Protein AF-A0A1G3H5X9-F1 (afdb_monomer)

Structure (mmCIF, N/CA/C/O backbone):
data_AF-A0A1G3H5X9-F1
#
_entry.id   AF-A0A1G3H5X9-F1
#
loop_
_atom_site.group_PDB
_atom_site.id
_atom_site.type_symbol
_atom_site.label_atom_id
_atom_site.label_alt_id
_atom_site.label_comp_id
_atom_site.label_asym_id
_atom_site.label_entity_id
_atom_site.label_seq_id
_atom_site.pdbx_PDB_ins_code
_atom_site.Cartn_x
_atom_site.Cartn_y
_atom_site.Cartn_z
_atom_site.occupancy
_atom_site.B_iso_or_equiv
_atom_site.auth_seq_id
_atom_site.auth_comp_id
_atom_site.auth_asym_id
_atom_site.auth_atom_id
_atom_site.pdbx_PDB_model_num
ATOM 1 N N . MET A 1 1 ? 19.083 18.624 -25.262 1.00 60.09 1 MET A N 1
ATOM 2 C CA . MET A 1 1 ? 18.874 18.249 -23.852 1.00 60.09 1 MET A CA 1
ATOM 3 C C . MET A 1 1 ? 18.577 16.772 -23.615 1.00 60.09 1 MET A C 1
ATOM 5 O O . MET A 1 1 ? 19.456 16.149 -23.055 1.00 60.09 1 MET A O 1
ATOM 9 N N . ILE A 1 2 ? 17.453 16.158 -24.045 1.00 66.44 2 ILE A N 1
ATOM 10 C CA . ILE A 1 2 ? 17.240 14.704 -23.786 1.00 66.44 2 ILE A CA 1
ATOM 11 C C . ILE A 1 2 ? 18.404 13.875 -24.338 1.00 66.44 2 ILE A C 1
ATOM 13 O O . ILE A 1 2 ? 18.949 13.068 -23.609 1.00 66.44 2 ILE A O 1
ATOM 17 N N . GLN A 1 3 ? 18.848 14.132 -25.572 1.00 70.19 3 GLN A N 1
ATOM 18 C CA . GLN A 1 3 ? 20.017 13.457 -26.152 1.00 70.19 3 GLN A CA 1
ATOM 19 C C . GLN A 1 3 ? 21.310 13.716 -25.365 1.00 70.19 3 GLN A C 1
ATOM 21 O O . GLN A 1 3 ? 22.064 12.787 -25.149 1.00 70.19 3 GLN A O 1
ATOM 26 N N . G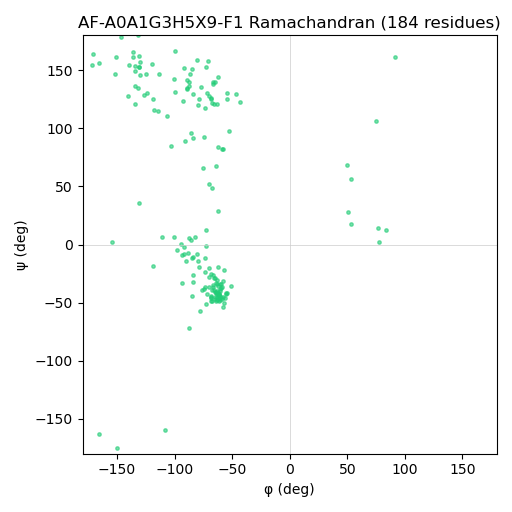LU A 1 4 ? 21.562 14.951 -24.928 1.00 72.56 4 GLU A N 1
ATOM 27 C CA . GLU A 1 4 ? 22.790 15.322 -24.203 1.00 72.56 4 GLU A CA 1
ATOM 28 C C . GLU A 1 4 ? 22.837 14.662 -22.824 1.00 72.56 4 GLU A C 1
ATOM 30 O O . GLU A 1 4 ? 23.794 13.967 -22.529 1.00 72.56 4 GLU A O 1
ATOM 35 N N . ILE A 1 5 ? 21.750 14.756 -22.052 1.00 73.19 5 ILE A N 1
ATOM 36 C CA . ILE A 1 5 ? 21.613 14.062 -20.767 1.00 73.19 5 ILE A CA 1
ATOM 37 C C . ILE A 1 5 ? 21.687 12.550 -20.983 1.00 73.19 5 ILE A C 1
ATOM 39 O O . ILE A 1 5 ? 22.376 11.853 -20.255 1.00 73.19 5 ILE A O 1
ATOM 43 N N . THR A 1 6 ? 21.014 12.019 -22.006 1.00 74.69 6 THR A N 1
ATOM 44 C CA . THR A 1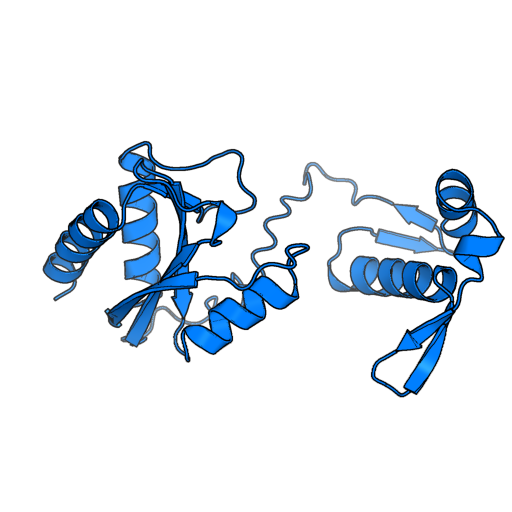 6 ? 21.088 10.579 -22.288 1.00 74.69 6 THR A CA 1
ATOM 45 C C . THR A 1 6 ? 22.516 10.155 -22.633 1.00 74.69 6 THR A C 1
ATOM 47 O O . THR A 1 6 ? 22.934 9.089 -22.209 1.00 74.69 6 THR A O 1
ATOM 50 N N . ASN A 1 7 ? 23.290 10.992 -23.328 1.00 80.75 7 ASN A N 1
ATOM 51 C CA . ASN A 1 7 ? 24.696 10.725 -23.638 1.00 80.75 7 ASN A CA 1
ATOM 52 C C . ASN A 1 7 ? 25.605 10.756 -22.398 1.00 80.75 7 ASN A C 1
ATOM 54 O O . ASN A 1 7 ? 26.647 10.107 -22.418 1.00 80.75 7 ASN A O 1
ATOM 58 N N . ASP A 1 8 ? 25.222 11.474 -21.340 1.00 81.81 8 ASP A N 1
ATOM 59 C CA . ASP A 1 8 ? 25.972 11.503 -20.078 1.00 81.81 8 ASP A CA 1
ATOM 60 C C . ASP A 1 8 ? 25.814 10.196 -19.278 1.00 81.81 8 ASP A C 1
ATOM 62 O O . ASP A 1 8 ? 26.683 9.857 -18.473 1.00 81.81 8 ASP A O 1
ATOM 66 N N . TYR A 1 9 ? 24.724 9.450 -19.506 1.00 77.75 9 TYR A N 1
ATOM 67 C CA . TYR A 1 9 ? 24.370 8.252 -18.729 1.00 77.75 9 TYR A CA 1
ATOM 68 C C . TYR A 1 9 ? 24.300 6.949 -19.536 1.00 77.75 9 TYR A C 1
ATOM 70 O O . TYR A 1 9 ? 24.332 5.876 -18.939 1.00 77.75 9 TYR A O 1
ATOM 78 N N . LEU A 1 10 ? 24.190 7.015 -20.863 1.00 81.69 10 LEU A N 1
ATOM 79 C CA . LEU A 1 10 ? 24.064 5.856 -21.745 1.00 81.69 10 LEU A CA 1
ATOM 80 C C . LEU A 1 10 ? 24.987 5.992 -22.951 1.00 81.69 10 LEU A C 1
ATOM 82 O O . LEU A 1 10 ? 25.046 7.036 -23.609 1.00 81.69 10 LEU A O 1
ATOM 86 N N . THR A 1 11 ? 25.656 4.895 -23.293 1.00 85.94 11 THR A N 1
ATOM 87 C CA . THR A 1 11 ? 26.496 4.816 -24.489 1.00 85.94 11 THR A CA 1
ATOM 88 C C . THR A 1 11 ? 25.652 4.804 -25.772 1.00 85.94 11 THR A C 1
ATOM 90 O O . THR A 1 11 ? 24.480 4.417 -25.750 1.00 85.94 11 THR A O 1
ATOM 93 N N . PRO A 1 12 ? 26.218 5.185 -26.933 1.00 79.88 12 PRO A N 1
ATOM 94 C CA . PRO A 1 12 ? 25.490 5.164 -28.205 1.00 79.88 12 PRO A CA 1
ATOM 95 C C . PRO A 1 12 ? 24.929 3.784 -28.583 1.00 79.88 12 PRO A C 1
ATOM 97 O O . PRO A 1 12 ? 23.874 3.704 -29.207 1.00 79.88 12 PRO A O 1
ATOM 100 N N . GLU A 1 13 ? 25.610 2.704 -28.192 1.00 80.56 13 GLU A N 1
ATOM 101 C CA . GLU A 1 13 ? 25.163 1.326 -28.429 1.00 80.56 13 GLU A CA 1
ATOM 102 C C . GLU A 1 13 ? 23.961 0.966 -27.547 1.00 80.56 13 GLU A C 1
ATOM 104 O O . GLU A 1 13 ? 22.981 0.411 -28.040 1.00 80.56 13 GLU A O 1
ATOM 109 N N . GLU A 1 14 ? 23.977 1.357 -26.271 1.00 77.25 14 GLU A N 1
ATOM 110 C CA . GLU A 1 14 ? 22.848 1.160 -25.352 1.00 77.25 14 GLU A CA 1
ATOM 111 C C . GLU A 1 14 ? 21.630 1.994 -25.751 1.00 77.25 14 GLU A C 1
ATOM 113 O O . GLU A 1 14 ? 20.495 1.542 -25.626 1.00 77.25 14 GLU A O 1
ATOM 118 N N . GLN A 1 15 ? 21.847 3.195 -26.286 1.00 80.56 15 GLN A N 1
ATOM 119 C CA . GLN A 1 15 ? 20.768 4.043 -26.791 1.00 80.56 15 GLN A CA 1
ATOM 120 C C . GLN A 1 15 ? 20.082 3.451 -28.027 1.00 80.56 15 GLN A C 1
ATOM 122 O O . GLN A 1 15 ? 18.864 3.583 -28.176 1.00 80.56 15 GLN A O 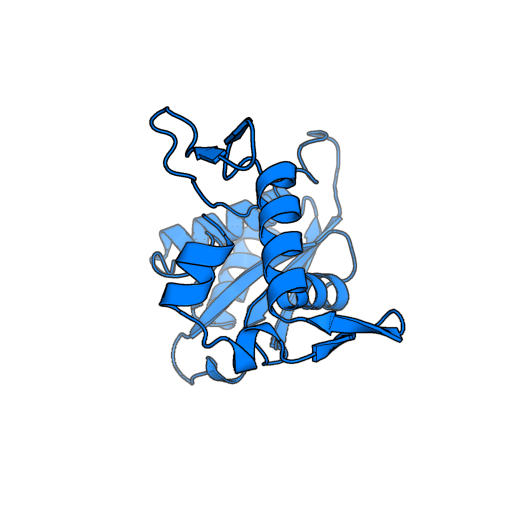1
ATOM 127 N N . GLN A 1 16 ? 20.855 2.805 -28.905 1.00 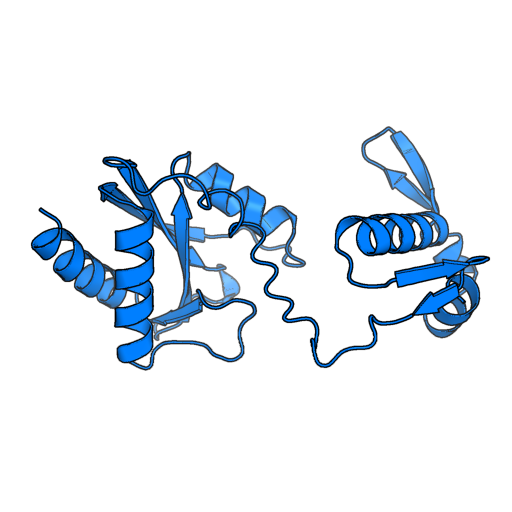83.56 16 GLN A N 1
ATOM 128 C CA . GLN A 1 16 ? 20.360 2.147 -30.118 1.00 83.56 16 GLN A CA 1
ATOM 129 C C . GLN A 1 16 ? 19.862 0.721 -29.870 1.00 83.56 16 GLN A C 1
ATOM 131 O O . GLN A 1 16 ? 19.212 0.148 -30.750 1.00 83.56 16 GLN A O 1
ATOM 136 N N . ALA A 1 17 ? 20.128 0.153 -28.690 1.00 84.81 17 ALA A N 1
ATOM 137 C CA . ALA A 1 17 ? 19.583 -1.134 -28.298 1.00 84.81 17 ALA A CA 1
ATOM 138 C C . ALA A 1 17 ? 18.058 -1.095 -28.438 1.00 84.81 17 ALA A C 1
ATOM 140 O O . ALA A 1 17 ? 17.394 -0.156 -27.992 1.00 84.81 17 ALA A O 1
ATOM 141 N N . SER A 1 18 ? 17.512 -2.104 -29.111 1.00 84.19 18 SER A N 1
ATOM 142 C CA . SER A 1 18 ? 16.082 -2.195 -29.376 1.00 84.19 18 SER A CA 1
ATOM 143 C C . SER A 1 18 ? 15.479 -3.376 -28.642 1.00 84.19 18 SER A C 1
ATOM 145 O O . SER A 1 18 ? 16.122 -4.410 -28.457 1.00 84.19 18 SER A O 1
ATOM 147 N N . TYR A 1 19 ? 14.234 -3.213 -28.214 1.00 79.00 19 TYR A N 1
ATOM 148 C CA . TYR A 1 19 ? 13.475 -4.260 -27.548 1.00 79.00 19 TYR A CA 1
ATOM 149 C C . TYR A 1 19 ? 12.065 -4.343 -28.130 1.00 79.00 19 TYR A C 1
ATOM 151 O O . TYR A 1 19 ? 11.534 -3.376 -28.688 1.00 79.00 19 TYR A O 1
ATOM 159 N N . LEU A 1 20 ? 11.467 -5.530 -28.032 1.00 78.56 20 LEU A N 1
ATOM 160 C CA . LEU A 1 20 ? 10.114 -5.775 -28.510 1.00 78.56 20 LEU A CA 1
ATOM 161 C C . LEU A 1 20 ? 9.112 -5.256 -27.476 1.00 78.56 20 LEU A C 1
ATOM 163 O O . LEU A 1 20 ? 9.085 -5.720 -26.336 1.00 78.56 20 LEU A O 1
ATOM 167 N N . ARG A 1 21 ? 8.267 -4.307 -27.874 1.00 70.31 21 ARG A N 1
ATOM 168 C CA . ARG A 1 21 ? 7.173 -3.816 -27.032 1.00 70.31 21 ARG A CA 1
ATOM 169 C C . ARG A 1 21 ? 5.978 -4.782 -27.090 1.00 70.31 21 ARG A C 1
ATOM 171 O O . ARG A 1 21 ? 5.828 -5.504 -28.078 1.00 70.31 21 ARG A O 1
ATOM 178 N N . PRO A 1 22 ? 5.064 -4.763 -26.100 1.00 66.62 22 PRO A N 1
ATOM 179 C CA . PRO A 1 22 ? 3.869 -5.620 -26.093 1.00 66.62 22 PRO A CA 1
ATOM 180 C C . PRO A 1 22 ? 2.960 -5.463 -27.325 1.00 66.62 22 PRO A C 1
ATOM 182 O O . PRO A 1 22 ? 2.212 -6.370 -27.669 1.00 66.62 22 PRO A O 1
ATOM 185 N N . ASN A 1 23 ? 3.046 -4.324 -28.020 1.00 73.88 23 ASN A N 1
ATOM 186 C CA . ASN A 1 23 ? 2.330 -4.055 -29.270 1.00 73.88 23 ASN A CA 1
ATOM 187 C C . ASN A 1 23 ? 3.020 -4.639 -30.527 1.00 73.88 23 ASN A C 1
ATOM 189 O O . ASN A 1 23 ? 2.610 -4.335 -31.646 1.00 73.88 23 ASN A O 1
ATOM 193 N N . GLY A 1 24 ? 4.086 -5.429 -30.356 1.00 74.75 24 GLY A N 1
ATOM 194 C CA . GLY A 1 24 ? 4.841 -6.081 -31.429 1.00 74.75 24 GLY A CA 1
ATOM 195 C C . GLY A 1 24 ? 5.805 -5.170 -32.194 1.00 74.75 24 GLY A C 1
ATOM 196 O O . GLY A 1 24 ? 6.443 -5.624 -33.144 1.00 74.75 24 GLY A O 1
ATOM 197 N N . ARG A 1 25 ? 5.934 -3.890 -31.816 1.00 78.12 25 ARG A N 1
ATOM 198 C CA . ARG A 1 25 ? 6.887 -2.961 -32.440 1.00 78.12 25 ARG A CA 1
ATOM 199 C C . ARG A 1 25 ? 8.233 -3.016 -31.729 1.00 78.12 25 ARG A C 1
ATOM 201 O O . ARG A 1 25 ? 8.291 -3.110 -30.505 1.00 78.12 25 ARG A O 1
ATOM 208 N N . HIS A 1 26 ? 9.304 -2.931 -32.509 1.00 75.62 26 HIS A N 1
ATOM 209 C CA . HIS A 1 26 ? 10.645 -2.732 -31.972 1.00 75.62 26 HIS A CA 1
ATOM 210 C C . HIS A 1 26 ? 10.857 -1.245 -31.736 1.00 75.62 26 HIS A C 1
ATOM 212 O O . HIS A 1 26 ? 10.620 -0.443 -32.640 1.00 75.62 26 HIS A O 1
ATOM 218 N N . GLU A 1 27 ? 11.307 -0.891 -30.540 1.00 79.62 27 GLU A N 1
ATOM 219 C CA . GLU A 1 27 ? 11.694 0.478 -30.228 1.00 79.62 27 GLU A CA 1
ATOM 220 C C . GLU A 1 27 ? 13.058 0.531 -29.577 1.00 79.62 27 GLU A C 1
ATOM 222 O O . GLU A 1 27 ? 13.445 -0.377 -28.839 1.00 79.62 27 GLU A O 1
ATOM 227 N N . SER A 1 28 ? 13.784 1.605 -29.883 1.00 85.69 28 SER A N 1
ATOM 228 C CA . SER A 1 28 ? 15.060 1.875 -29.247 1.00 85.69 28 SER A CA 1
ATOM 229 C C . SER A 1 28 ? 14.848 2.334 -27.803 1.00 85.69 28 SER A C 1
ATOM 231 O O . SER A 1 28 ? 13.819 2.930 -27.445 1.00 85.69 28 SER A O 1
ATOM 233 N N . VAL A 1 29 ? 15.844 2.073 -26.960 1.00 80.12 29 VAL A N 1
ATOM 234 C CA . VAL A 1 29 ? 15.901 2.602 -25.592 1.00 80.12 29 VAL A CA 1
ATOM 235 C C . VAL A 1 29 ? 15.782 4.127 -25.619 1.00 80.12 29 VAL A C 1
ATOM 237 O O . VAL A 1 29 ? 15.010 4.699 -24.848 1.00 80.12 29 VAL A O 1
ATOM 240 N N . PHE A 1 30 ? 16.449 4.791 -26.566 1.00 80.88 30 PHE A N 1
ATOM 241 C CA . PHE A 1 30 ? 16.368 6.242 -26.705 1.00 80.88 30 PHE A CA 1
ATOM 242 C C . PHE A 1 30 ? 14.958 6.748 -27.048 1.00 80.88 30 PHE A C 1
ATOM 244 O O . PHE A 1 30 ? 14.476 7.700 -26.429 1.00 80.88 30 PHE A O 1
ATOM 251 N N . ASP A 1 31 ? 14.263 6.106 -27.991 1.00 78.81 31 ASP A N 1
ATOM 252 C CA . ASP A 1 31 ? 12.890 6.481 -28.356 1.00 78.81 31 ASP A CA 1
ATOM 253 C C . ASP A 1 31 ? 11.925 6.300 -27.183 1.00 78.81 31 ASP A C 1
ATOM 255 O O . ASP A 1 31 ? 11.024 7.118 -26.979 1.00 78.81 31 ASP A O 1
ATOM 259 N N . SER A 1 32 ? 12.172 5.284 -26.359 1.00 78.25 32 SER A N 1
ATOM 260 C CA . SER A 1 32 ? 11.392 5.003 -25.155 1.00 78.25 32 SER A CA 1
ATOM 261 C C . SER A 1 32 ? 11.593 6.071 -24.084 1.00 78.25 32 SER A C 1
ATOM 263 O O . SER A 1 32 ? 10.613 6.587 -23.549 1.00 78.25 32 SER A O 1
ATOM 265 N N . ILE A 1 33 ? 12.844 6.468 -23.824 1.00 79.62 33 ILE A N 1
ATOM 266 C CA . ILE A 1 33 ? 13.182 7.564 -22.901 1.00 79.62 33 ILE A CA 1
ATOM 267 C C . ILE A 1 33 ? 12.566 8.874 -23.397 1.00 79.62 33 ILE A C 1
ATOM 269 O O . ILE A 1 33 ? 11.929 9.609 -22.642 1.00 79.62 33 ILE A O 1
ATOM 273 N N . ARG A 1 34 ? 12.701 9.162 -24.693 1.00 77.00 34 ARG A N 1
ATOM 274 C CA . ARG A 1 34 ? 12.137 10.362 -25.314 1.00 77.00 34 ARG A CA 1
ATOM 275 C C . ARG A 1 34 ? 10.614 10.392 -25.215 1.00 77.00 34 ARG A C 1
ATOM 277 O O . ARG A 1 34 ? 10.051 11.460 -24.971 1.00 77.00 34 ARG A O 1
ATOM 284 N N . TRP A 1 35 ? 9.953 9.257 -25.438 1.00 75.31 35 TRP A N 1
ATOM 285 C CA . TRP A 1 35 ? 8.508 9.127 -25.282 1.00 75.31 35 TRP A CA 1
ATOM 286 C C . TRP A 1 35 ? 8.097 9.332 -23.824 1.00 75.31 35 TRP A C 1
ATOM 288 O O . TRP A 1 35 ? 7.240 10.170 -23.568 1.00 75.31 35 TRP A O 1
ATOM 298 N N . TYR A 1 36 ? 8.770 8.667 -22.882 1.00 72.94 36 TYR A N 1
ATOM 299 C CA . TYR A 1 36 ? 8.498 8.772 -21.449 1.00 72.94 36 TYR A CA 1
ATOM 300 C C . TYR A 1 36 ? 8.606 10.216 -20.952 1.00 72.94 36 TYR A C 1
ATOM 302 O O . TYR A 1 36 ? 7.657 10.735 -20.379 1.00 72.94 36 TYR A O 1
ATOM 310 N N . VAL A 1 37 ? 9.704 10.918 -21.256 1.00 70.81 37 VAL A N 1
ATOM 311 C CA . VAL A 1 37 ? 9.894 12.322 -20.844 1.00 70.81 37 VAL A CA 1
ATOM 312 C C . VAL A 1 37 ? 8.801 13.233 -21.413 1.00 70.81 37 VAL A C 1
ATOM 314 O O . VAL A 1 37 ? 8.335 14.144 -20.735 1.00 70.81 37 VAL A O 1
ATOM 317 N N . ARG A 1 38 ? 8.360 12.989 -22.653 1.00 66.94 38 ARG A N 1
ATOM 318 C CA . ARG A 1 38 ? 7.286 13.772 -23.285 1.00 66.94 38 ARG A CA 1
ATOM 319 C C . ARG A 1 38 ? 5.905 13.456 -22.726 1.00 66.94 38 ARG A C 1
ATOM 321 O O . ARG A 1 38 ? 5.075 14.355 -22.670 1.00 66.94 38 ARG A O 1
ATOM 328 N N . PHE A 1 39 ? 5.654 12.196 -22.399 1.00 65.25 39 PHE A N 1
ATOM 329 C CA . PHE A 1 39 ? 4.371 11.714 -21.912 1.00 65.25 39 PHE A CA 1
ATOM 330 C C . PHE A 1 39 ? 4.196 12.090 -20.439 1.00 65.25 39 PHE A C 1
ATOM 332 O O . PHE A 1 39 ? 3.321 12.879 -20.101 1.00 65.25 39 PHE A O 1
ATOM 339 N N . VAL A 1 40 ? 5.131 11.661 -19.591 1.00 60.62 40 VAL A N 1
ATOM 340 C CA . VAL A 1 40 ? 5.116 11.921 -18.148 1.00 60.62 40 VAL A CA 1
ATOM 341 C C . VAL A 1 40 ? 5.255 13.405 -17.844 1.00 60.62 40 VAL A C 1
ATOM 343 O O . VAL A 1 40 ? 4.530 13.921 -16.999 1.00 60.62 40 VAL A O 1
ATOM 346 N N . GLY A 1 41 ? 6.122 14.116 -18.570 1.00 57.03 41 GLY A N 1
ATOM 347 C CA . GLY A 1 41 ? 6.299 15.551 -18.376 1.00 57.03 41 GLY A CA 1
ATOM 348 C C . GLY A 1 41 ? 5.072 16.387 -18.735 1.00 57.03 41 GLY A C 1
ATOM 349 O O . GLY A 1 41 ? 4.877 17.446 -18.151 1.00 57.03 41 GLY A O 1
ATOM 350 N N . ARG A 1 42 ? 4.239 15.917 -19.672 1.00 54.03 42 ARG A N 1
ATOM 351 C CA . ARG A 1 42 ? 3.050 16.645 -20.131 1.00 54.03 42 ARG A CA 1
ATOM 352 C C . ARG A 1 42 ? 1.782 16.256 -19.375 1.00 54.03 42 ARG A C 1
ATOM 354 O O . ARG A 1 42 ? 0.932 17.118 -19.200 1.00 54.03 42 ARG A O 1
ATOM 361 N N . GLU A 1 43 ? 1.651 15.000 -18.952 1.00 54.19 43 GLU A N 1
ATOM 362 C CA . GLU A 1 43 ? 0.466 14.529 -18.222 1.00 54.19 43 GLU A CA 1
ATOM 363 C C . GLU A 1 43 ? 0.530 14.812 -16.717 1.00 54.19 43 GLU A C 1
ATOM 365 O O . GLU A 1 43 ? -0.498 15.120 -16.131 1.00 54.19 43 GLU A O 1
ATOM 370 N N . ASN A 1 44 ? 1.716 14.801 -16.098 1.00 52.41 44 ASN A N 1
ATOM 371 C CA . ASN A 1 44 ? 1.838 14.944 -14.638 1.00 52.41 44 ASN A CA 1
ATOM 372 C C . ASN A 1 44 ? 2.241 16.354 -14.174 1.00 52.41 44 ASN A C 1
ATOM 374 O O . ASN A 1 44 ? 2.542 16.553 -13.004 1.00 52.41 44 ASN A O 1
ATOM 378 N N . ASN A 1 45 ? 2.312 17.338 -15.079 1.00 53.56 45 ASN A N 1
ATOM 379 C CA . ASN A 1 45 ? 2.694 18.726 -14.768 1.00 53.56 45 ASN A CA 1
ATOM 380 C C . ASN A 1 45 ? 4.043 18.897 -14.018 1.00 53.56 45 ASN A C 1
ATOM 382 O O . ASN A 1 45 ? 4.324 19.955 -13.461 1.00 53.56 45 ASN A O 1
ATOM 386 N N . ILE A 1 46 ? 4.908 17.873 -14.038 1.00 56.88 46 ILE A N 1
ATOM 387 C CA . ILE A 1 46 ? 6.205 17.843 -13.334 1.00 56.88 46 ILE A CA 1
ATOM 388 C C . ILE A 1 46 ? 7.207 18.815 -13.982 1.00 56.88 46 ILE A C 1
ATOM 390 O O . ILE A 1 46 ? 8.108 19.333 -13.323 1.00 56.88 46 ILE A O 1
ATOM 394 N N . ILE A 1 47 ? 7.056 19.071 -15.285 1.00 57.16 47 ILE A N 1
ATOM 395 C CA . ILE A 1 47 ? 7.916 19.962 -16.066 1.00 57.16 47 ILE A CA 1
ATOM 396 C C . ILE A 1 47 ? 7.081 20.784 -17.052 1.00 57.16 47 ILE A C 1
ATOM 398 O O . ILE A 1 47 ? 6.334 20.246 -17.864 1.00 57.16 47 ILE A O 1
ATOM 402 N N . GLU A 1 48 ? 7.242 22.105 -17.035 1.00 58.50 48 GLU A N 1
ATOM 403 C CA . GLU A 1 48 ? 6.584 22.983 -18.000 1.00 58.50 48 GLU A CA 1
ATOM 404 C C . GLU A 1 48 ? 7.338 22.959 -19.330 1.00 58.50 48 GLU A C 1
ATOM 406 O O . GLU A 1 48 ? 8.537 23.256 -19.400 1.00 58.50 48 GLU A O 1
ATOM 411 N N . PHE A 1 49 ? 6.625 22.645 -20.411 1.00 53.25 49 PHE A N 1
ATOM 412 C CA . PHE A 1 49 ? 7.141 22.822 -21.762 1.00 53.25 49 PHE A CA 1
ATOM 413 C C . PHE A 1 49 ? 7.155 24.312 -22.112 1.00 53.25 49 PHE A C 1
ATOM 415 O O . PHE A 1 49 ? 6.103 24.944 -22.173 1.00 53.25 49 PHE A O 1
ATOM 422 N N . VAL A 1 50 ? 8.344 24.862 -22.362 1.00 66.44 50 VAL A N 1
ATOM 423 C CA . VAL A 1 50 ? 8.501 26.275 -22.726 1.00 66.44 50 VAL A CA 1
ATOM 424 C C . VAL A 1 50 ? 8.362 26.424 -24.242 1.00 66.44 50 VAL A C 1
ATOM 426 O O . VAL A 1 50 ? 7.343 26.904 -24.724 1.00 66.44 50 VAL A O 1
ATOM 429 N N . GLU A 1 51 ? 9.361 25.970 -25.012 1.00 39.97 51 GLU A N 1
ATOM 430 C CA . GLU A 1 51 ? 9.313 25.894 -26.481 1.00 39.97 51 GLU A CA 1
ATOM 431 C C . GLU A 1 51 ? 10.526 25.122 -27.045 1.00 39.97 51 GLU A C 1
ATOM 433 O O . GLU A 1 51 ? 11.516 24.931 -26.348 1.00 39.97 51 GLU A O 1
ATOM 438 N N . ARG A 1 52 ? 10.494 24.674 -28.314 1.00 46.84 52 ARG A N 1
ATOM 439 C CA . ARG A 1 52 ? 11.628 24.022 -29.033 1.00 46.84 52 ARG A CA 1
ATOM 440 C C . ARG A 1 52 ? 12.324 22.855 -28.299 1.00 46.84 52 ARG A C 1
ATOM 442 O O . ARG A 1 52 ? 13.492 22.571 -28.553 1.00 46.84 52 ARG A O 1
ATOM 449 N N . GLY A 1 53 ? 11.612 22.143 -27.424 1.00 49.91 53 GLY A N 1
ATOM 450 C CA . GLY A 1 53 ? 12.179 21.034 -26.642 1.00 49.91 53 GLY A CA 1
ATOM 451 C C . GLY A 1 53 ? 12.904 21.463 -25.364 1.00 49.91 53 GLY A C 1
ATOM 452 O O . GLY A 1 53 ? 13.604 20.640 -24.775 1.00 49.91 53 GLY A O 1
ATOM 453 N N . TRP A 1 54 ? 12.732 22.719 -24.950 1.00 41.28 54 TRP A N 1
ATOM 454 C CA . TRP A 1 54 ? 13.153 23.235 -23.654 1.00 41.28 54 TRP A CA 1
ATOM 455 C C . TRP A 1 54 ? 12.042 23.043 -22.625 1.00 41.28 54 TRP A C 1
ATOM 457 O O . TRP A 1 54 ? 10.878 23.358 -22.883 1.00 41.28 54 TRP A O 1
ATOM 467 N N . TYR A 1 55 ? 12.432 22.538 -21.460 1.00 59.69 55 TYR A N 1
ATOM 468 C CA . TYR A 1 55 ? 11.554 22.296 -20.323 1.00 59.69 55 TYR A CA 1
ATOM 469 C C . TYR A 1 55 ? 12.117 23.031 -19.112 1.00 59.69 55 TYR A C 1
ATOM 471 O O . TYR A 1 55 ? 13.338 23.154 -18.982 1.00 59.69 55 TYR A O 1
ATOM 479 N N . ARG A 1 56 ? 11.242 23.514 -18.232 1.00 58.59 56 ARG A N 1
ATOM 480 C CA . ARG A 1 56 ? 11.633 24.132 -16.961 1.00 58.59 56 ARG A CA 1
ATOM 481 C C . ARG A 1 56 ? 10.828 23.542 -15.810 1.00 58.59 56 ARG A C 1
ATOM 483 O O . ARG A 1 56 ? 9.695 23.113 -16.007 1.00 58.59 56 ARG A O 1
ATOM 490 N N . MET A 1 57 ? 11.409 23.558 -14.615 1.00 49.12 57 MET A N 1
ATOM 491 C CA . MET A 1 57 ? 10.648 23.297 -13.394 1.00 49.12 57 MET A CA 1
ATOM 492 C C . MET A 1 57 ? 9.648 24.447 -13.183 1.00 49.12 57 MET A C 1
ATOM 494 O O . MET A 1 57 ? 10.027 25.601 -13.432 1.00 49.12 57 MET A O 1
ATOM 498 N N . PRO A 1 58 ? 8.404 24.175 -12.754 1.00 57.56 58 PRO A N 1
ATOM 499 C CA . PRO A 1 58 ? 7.442 25.224 -12.429 1.00 57.56 58 PRO A CA 1
ATOM 500 C C . PRO A 1 58 ? 8.050 26.193 -11.405 1.00 57.56 58 PRO A C 1
ATOM 502 O O . PRO A 1 58 ? 8.560 25.781 -10.364 1.00 57.56 58 PRO A O 1
ATOM 505 N N . SER A 1 59 ? 8.071 27.491 -11.711 1.00 50.94 59 SER A N 1
ATOM 506 C CA . SER A 1 59 ? 8.654 28.500 -10.824 1.00 50.94 59 SER A CA 1
ATOM 507 C C . SER A 1 59 ? 7.632 28.932 -9.772 1.00 50.94 59 SER A C 1
ATOM 509 O O . SER A 1 59 ? 6.860 29.864 -9.990 1.00 50.94 59 SER A O 1
ATOM 511 N N . GLY A 1 60 ? 7.649 28.248 -8.636 1.00 47.06 60 GLY A N 1
ATOM 512 C CA . GLY A 1 60 ? 6.940 28.567 -7.400 1.00 47.06 60 GLY A CA 1
ATOM 513 C C . GLY A 1 60 ? 7.430 27.612 -6.314 1.00 47.06 60 GLY A C 1
ATOM 514 O O . GLY A 1 60 ? 7.910 26.532 -6.642 1.00 47.06 60 GLY A O 1
ATOM 515 N N . GLU A 1 61 ? 7.352 27.983 -5.036 1.00 42.00 61 GLU A N 1
ATOM 516 C CA . GLU A 1 61 ? 7.658 27.106 -3.886 1.00 42.00 61 GLU A CA 1
ATOM 517 C C . GLU A 1 61 ? 6.631 25.966 -3.733 1.00 42.00 61 GLU A C 1
ATOM 519 O O . GLU A 1 61 ? 6.101 25.699 -2.662 1.00 42.00 61 GLU A O 1
ATOM 524 N N . GLN A 1 62 ? 6.333 25.277 -4.822 1.00 41.94 62 GLN A N 1
ATOM 525 C CA . GLN A 1 62 ? 5.854 23.917 -4.796 1.00 41.94 62 GLN A CA 1
ATOM 526 C C . GLN A 1 62 ? 7.071 23.102 -5.199 1.00 41.94 62 GLN A C 1
ATOM 528 O O . GLN A 1 62 ? 7.285 22.779 -6.366 1.00 41.94 62 GLN A O 1
ATOM 533 N N . ALA A 1 63 ? 7.912 22.787 -4.204 1.00 34.28 63 ALA A N 1
ATOM 534 C CA . ALA A 1 63 ? 8.575 21.495 -4.251 1.00 34.28 63 ALA A CA 1
ATOM 535 C C . ALA A 1 63 ? 7.481 20.521 -4.676 1.00 34.28 63 ALA A C 1
ATOM 537 O O . ALA A 1 63 ? 6.414 20.545 -4.063 1.00 34.28 63 ALA A O 1
ATOM 538 N N . ALA A 1 64 ? 7.697 19.808 -5.782 1.00 39.25 64 ALA A N 1
ATOM 539 C CA . ALA A 1 64 ? 6.811 18.742 -6.185 1.00 39.25 64 ALA A CA 1
ATOM 540 C C . ALA A 1 64 ? 6.696 17.831 -4.967 1.00 39.25 64 ALA A C 1
ATOM 542 O O . ALA A 1 64 ? 7.598 17.042 -4.670 1.00 39.25 64 ALA A O 1
ATOM 543 N N . ASP A 1 65 ? 5.621 18.038 -4.216 1.00 37.66 65 ASP A N 1
ATOM 544 C CA . ASP A 1 65 ? 5.045 17.064 -3.338 1.00 37.66 65 ASP A CA 1
ATOM 545 C C . ASP A 1 65 ? 4.640 15.985 -4.325 1.00 37.66 65 ASP A C 1
ATOM 547 O O . ASP A 1 65 ? 3.538 15.969 -4.859 1.00 37.66 65 ASP A O 1
ATOM 551 N N . ASN A 1 66 ? 5.605 15.132 -4.672 1.00 37.50 66 ASN A N 1
ATOM 552 C CA . ASN A 1 66 ? 5.350 13.862 -5.315 1.00 37.50 66 ASN A CA 1
ATOM 553 C C . ASN A 1 66 ? 4.696 12.961 -4.252 1.00 37.50 66 ASN A C 1
ATOM 555 O O . ASN A 1 66 ? 5.144 11.844 -4.006 1.00 37.50 66 ASN A O 1
ATOM 559 N N . ASN A 1 67 ? 3.635 13.459 -3.617 1.00 35.09 67 ASN A N 1
ATOM 560 C CA . ASN A 1 67 ? 2.429 12.695 -3.443 1.00 35.09 67 ASN A CA 1
ATOM 561 C C . ASN A 1 67 ? 1.976 12.351 -4.861 1.00 35.09 67 ASN A C 1
ATOM 563 O O . ASN A 1 67 ? 1.121 13.001 -5.456 1.00 35.09 67 ASN A O 1
ATOM 567 N N . ASP A 1 68 ? 2.577 11.303 -5.420 1.00 35.81 68 ASP A N 1
ATOM 568 C CA . ASP A 1 68 ? 1.840 10.415 -6.303 1.00 35.81 68 ASP A CA 1
ATOM 569 C C . ASP A 1 68 ? 0.751 9.747 -5.448 1.00 35.81 68 ASP A C 1
ATOM 571 O O . ASP A 1 68 ? 0.780 8.556 -5.144 1.00 35.81 68 ASP A O 1
ATOM 575 N N . ASP A 1 69 ? -0.200 10.571 -5.007 1.00 37.00 69 ASP A N 1
ATOM 576 C CA . ASP A 1 69 ? -1.542 10.173 -4.656 1.00 37.00 69 ASP A CA 1
ATOM 577 C C . ASP A 1 69 ? -2.258 9.937 -5.987 1.00 37.00 69 ASP A C 1
ATOM 579 O O . ASP A 1 69 ? -3.229 10.614 -6.328 1.00 37.00 69 ASP A O 1
ATOM 583 N N . GLY A 1 70 ? -1.829 8.916 -6.738 1.00 34.94 70 GLY A N 1
ATOM 584 C CA . GLY A 1 70 ? -2.596 8.324 -7.838 1.00 34.94 70 GLY A CA 1
ATOM 585 C C . GLY A 1 70 ? -3.928 7.702 -7.374 1.00 34.94 70 GLY A C 1
ATOM 586 O O . GLY A 1 70 ? -4.376 6.699 -7.931 1.00 34.94 70 GLY A O 1
ATOM 587 N N . ILE A 1 71 ? -4.521 8.236 -6.298 1.00 42.19 71 ILE A N 1
ATOM 588 C CA . ILE A 1 71 ? -5.767 7.843 -5.641 1.00 42.19 71 ILE A CA 1
ATOM 589 C C . ILE A 1 71 ? -6.440 9.005 -4.877 1.00 42.19 71 ILE A C 1
ATOM 591 O O . ILE A 1 71 ? -7.485 8.759 -4.286 1.00 42.19 71 ILE A O 1
ATOM 595 N N . ASP A 1 72 ? -5.937 10.248 -4.872 1.00 37.12 72 ASP A N 1
ATOM 596 C CA . ASP A 1 72 ? -6.712 11.335 -4.231 1.00 37.12 72 ASP A CA 1
ATOM 597 C C . ASP A 1 72 ? -7.845 11.866 -5.128 1.00 37.12 72 ASP A C 1
ATOM 599 O O . ASP A 1 72 ? -8.780 12.501 -4.641 1.00 37.12 72 ASP A O 1
ATOM 603 N N . GLU A 1 73 ? -7.845 11.535 -6.424 1.00 36.88 73 GLU A N 1
ATOM 604 C CA . GLU A 1 73 ? -8.870 12.020 -7.359 1.00 36.88 73 GLU A CA 1
ATOM 605 C C . GLU A 1 73 ? -10.075 11.073 -7.546 1.00 36.88 73 GLU A C 1
ATOM 607 O O . GLU A 1 73 ? -11.086 11.495 -8.099 1.00 36.88 73 GLU A O 1
ATOM 612 N N . GLU A 1 74 ? -10.059 9.829 -7.035 1.00 37.94 74 GLU A N 1
ATOM 613 C CA . GLU A 1 74 ? -11.238 8.932 -7.141 1.00 37.94 74 GLU A CA 1
ATOM 614 C C . GLU A 1 74 ? -12.196 9.024 -5.930 1.00 37.94 74 GLU A C 1
ATOM 616 O O . GLU A 1 74 ? -13.256 8.401 -5.941 1.00 37.94 74 GLU A O 1
ATOM 621 N N . ILE A 1 75 ? -11.886 9.828 -4.899 1.00 41.69 75 ILE A N 1
ATOM 622 C CA . ILE A 1 75 ? -12.813 10.123 -3.778 1.00 41.69 75 ILE A CA 1
ATOM 623 C C . ILE A 1 75 ? -12.907 11.635 -3.504 1.00 41.69 75 ILE A C 1
ATOM 625 O O . ILE A 1 75 ? -13.058 12.083 -2.368 1.00 41.69 75 ILE A O 1
ATOM 629 N N . ALA A 1 76 ? -12.841 12.448 -4.559 1.00 36.91 76 ALA A N 1
ATOM 630 C CA . ALA A 1 76 ? -13.233 13.856 -4.488 1.00 36.91 76 ALA A CA 1
ATOM 631 C C . ALA A 1 76 ? -14.745 14.072 -4.708 1.00 36.91 76 ALA A C 1
ATOM 633 O O . ALA A 1 76 ? -15.203 15.215 -4.689 1.00 36.91 76 ALA A O 1
ATOM 634 N N . GLU A 1 77 ? -15.545 13.009 -4.860 1.00 37.25 77 GLU A N 1
ATOM 635 C CA . GLU A 1 77 ? -17.000 13.123 -4.982 1.00 37.25 77 GLU A CA 1
ATOM 636 C C . GLU A 1 77 ? -17.749 12.497 -3.798 1.00 37.25 77 GLU A C 1
ATOM 638 O O . GLU A 1 77 ? -17.758 11.293 -3.562 1.00 37.25 77 GLU A O 1
ATOM 643 N N . GLU A 1 78 ? -18.413 13.411 -3.091 1.00 32.44 78 GLU A N 1
ATOM 644 C CA . GLU A 1 78 ? -19.541 13.233 -2.185 1.00 32.44 78 GLU A CA 1
ATOM 645 C C . GLU A 1 78 ? -19.275 12.621 -0.804 1.00 32.44 78 GLU A C 1
ATOM 647 O O . GLU A 1 78 ? -19.226 11.416 -0.567 1.00 32.44 78 GLU A O 1
ATOM 652 N N . ALA A 1 79 ? -19.328 13.515 0.186 1.00 36.97 79 ALA A N 1
ATOM 653 C CA . ALA A 1 79 ? -19.937 13.208 1.470 1.00 36.97 79 ALA A CA 1
ATOM 654 C C . ALA A 1 79 ? -21.413 12.778 1.253 1.00 36.97 79 ALA A C 1
ATOM 656 O O . ALA A 1 79 ? -22.335 13.581 1.381 1.00 36.97 79 ALA A O 1
ATOM 657 N N . GLY A 1 80 ? -21.614 11.504 0.904 1.00 33.72 80 GLY A N 1
ATOM 658 C CA . GLY A 1 80 ? -22.885 10.806 0.667 1.00 33.72 80 GLY A CA 1
ATOM 659 C C . GLY A 1 80 ? -22.751 9.303 0.988 1.00 33.72 80 GLY A C 1
ATOM 660 O O . GLY A 1 80 ? -21.640 8.821 1.172 1.00 33.72 80 GLY A O 1
ATOM 661 N N . PRO A 1 81 ? -23.847 8.555 1.205 1.00 45.12 81 PRO A N 1
ATOM 662 C CA . PRO A 1 81 ? -23.947 7.525 2.242 1.00 45.12 81 PRO A CA 1
ATOM 663 C C . PRO A 1 81 ? -23.229 6.203 1.914 1.00 45.12 81 PRO A C 1
ATOM 665 O O . PRO A 1 81 ? -23.416 5.629 0.850 1.00 45.12 81 PRO A O 1
ATOM 668 N N . THR A 1 82 ? -22.505 5.657 2.901 1.00 53.09 82 THR A N 1
ATOM 669 C CA . THR A 1 82 ? -22.100 4.232 2.990 1.00 53.09 82 THR A CA 1
ATOM 670 C C . THR A 1 82 ? -21.447 3.649 1.731 1.00 53.09 82 THR A C 1
ATOM 672 O O . THR A 1 82 ? -21.985 2.746 1.098 1.00 53.09 82 THR A O 1
ATOM 675 N N . THR A 1 83 ? -20.239 4.111 1.398 1.00 67.38 83 THR A N 1
ATOM 676 C CA . THR A 1 83 ? -19.330 3.334 0.545 1.00 67.38 83 THR A CA 1
ATOM 677 C C . THR A 1 83 ? -18.744 2.187 1.365 1.00 67.38 83 THR A C 1
ATOM 679 O O . THR A 1 83 ? -17.768 2.337 2.110 1.00 67.38 83 THR A O 1
ATOM 682 N N . ASP A 1 84 ? -19.422 1.045 1.295 1.00 80.81 84 ASP A N 1
ATOM 683 C CA . ASP A 1 84 ? -18.902 -0.224 1.785 1.00 80.81 84 ASP A CA 1
ATOM 684 C C . ASP A 1 84 ? -17.708 -0.633 0.915 1.00 80.81 84 ASP A C 1
ATOM 686 O O . ASP A 1 84 ? -17.715 -0.477 -0.306 1.00 80.81 84 ASP A O 1
ATOM 690 N N . GLY A 1 85 ? -16.657 -1.128 1.551 1.00 87.31 85 GLY A N 1
ATOM 691 C CA . GLY A 1 85 ? -15.419 -1.472 0.872 1.00 87.31 85 GLY A CA 1
ATOM 692 C C . GLY A 1 85 ? -14.521 -2.326 1.746 1.00 87.31 85 GLY A C 1
ATOM 693 O O . GLY A 1 85 ? -14.946 -2.906 2.747 1.00 87.31 85 GLY A O 1
ATOM 694 N N . TRP A 1 86 ? -13.258 -2.396 1.361 1.00 87.19 86 TRP A N 1
ATOM 695 C CA . TRP A 1 86 ? -12.251 -3.220 1.998 1.00 87.19 86 TRP A CA 1
ATOM 696 C C . TRP A 1 86 ? -11.075 -2.365 2.435 1.00 87.19 86 TRP A C 1
ATOM 698 O O . TRP A 1 86 ? -10.500 -1.626 1.639 1.00 87.19 86 TRP A O 1
ATOM 708 N N . ILE A 1 87 ? -10.679 -2.527 3.693 1.00 90.62 87 ILE A N 1
ATOM 709 C CA . ILE A 1 87 ? -9.329 -2.179 4.136 1.00 90.62 87 ILE A CA 1
ATOM 710 C C . ILE A 1 87 ? -8.451 -3.391 3.890 1.00 90.62 87 ILE A C 1
ATOM 712 O O . ILE A 1 87 ? -8.871 -4.518 4.156 1.00 90.62 87 ILE A O 1
ATOM 716 N N . TYR A 1 88 ? -7.231 -3.183 3.421 1.00 91.62 88 TYR A N 1
ATOM 717 C CA . TYR A 1 88 ? -6.271 -4.258 3.237 1.00 91.62 88 TYR A CA 1
ATOM 718 C C . TYR A 1 88 ? -4.900 -3.881 3.777 1.00 91.62 88 TYR A C 1
ATOM 720 O O . TYR A 1 88 ? -4.495 -2.721 3.776 1.00 91.62 88 TYR A O 1
ATOM 728 N N . ALA A 1 89 ? -4.184 -4.900 4.235 1.00 93.06 89 ALA A N 1
ATOM 729 C CA . ALA A 1 89 ? -2.803 -4.811 4.665 1.00 93.06 89 ALA A CA 1
ATOM 730 C C . ALA A 1 89 ? -1.961 -5.720 3.774 1.00 93.06 89 ALA A C 1
ATOM 732 O O . ALA A 1 89 ? -2.238 -6.919 3.675 1.00 93.06 89 ALA A O 1
ATOM 733 N N . PHE A 1 90 ? -0.922 -5.175 3.150 1.00 92.06 90 PHE A N 1
ATOM 734 C CA . PHE A 1 90 ? 0.010 -5.964 2.352 1.00 92.06 90 PHE A CA 1
ATOM 735 C C . PHE A 1 90 ? 1.461 -5.571 2.616 1.00 92.06 90 PHE A C 1
ATOM 737 O O . PHE A 1 90 ? 1.769 -4.515 3.167 1.00 92.06 90 PHE A O 1
ATOM 744 N N . THR A 1 91 ? 2.365 -6.466 2.248 1.00 90.50 91 THR A N 1
ATOM 745 C CA . THR A 1 91 ? 3.812 -6.269 2.342 1.00 90.50 91 THR A CA 1
ATOM 746 C C . THR A 1 91 ? 4.497 -6.989 1.184 1.00 90.50 91 THR A C 1
ATOM 748 O O . THR A 1 91 ? 3.839 -7.668 0.396 1.00 90.50 91 THR A O 1
ATOM 751 N N . PHE A 1 92 ? 5.817 -6.891 1.099 1.00 88.00 92 PHE A N 1
ATOM 752 C CA . PHE A 1 92 ? 6.614 -7.702 0.187 1.00 88.00 92 PHE A CA 1
ATOM 753 C C . PHE A 1 92 ? 7.264 -8.869 0.942 1.00 88.00 92 PHE A C 1
ATOM 755 O O . PHE A 1 92 ? 7.668 -8.684 2.095 1.00 88.00 92 PHE A O 1
ATOM 762 N N . PRO A 1 93 ? 7.367 -10.071 0.342 1.00 85.56 93 PRO A N 1
ATOM 763 C CA . PRO A 1 93 ? 7.942 -11.247 0.997 1.00 85.56 93 PRO A CA 1
ATOM 764 C C . PRO A 1 93 ? 9.320 -11.006 1.629 1.00 85.56 93 PRO A C 1
ATOM 766 O O . PRO A 1 93 ? 9.599 -11.531 2.704 1.00 85.56 93 PRO A O 1
ATOM 769 N N . GLU A 1 94 ? 10.152 -10.175 1.004 1.00 84.69 94 GLU A N 1
ATOM 770 C CA . GLU A 1 94 ? 11.511 -9.841 1.446 1.00 84.69 94 GLU A CA 1
ATOM 771 C C . GLU A 1 94 ? 11.538 -8.978 2.714 1.00 84.69 94 GLU A C 1
ATOM 773 O O . GLU A 1 94 ? 12.552 -8.912 3.412 1.00 84.69 94 GLU A O 1
ATOM 778 N N . LEU A 1 95 ? 10.430 -8.299 3.015 1.00 84.56 95 LEU A N 1
ATOM 779 C CA . LEU A 1 95 ? 10.305 -7.417 4.170 1.00 84.56 95 LEU A CA 1
ATOM 780 C C . LEU A 1 95 ? 9.792 -8.151 5.412 1.00 84.56 95 LEU A C 1
ATOM 782 O O . LEU A 1 95 ? 9.909 -7.614 6.511 1.00 84.56 95 LEU A O 1
ATOM 786 N N . ILE A 1 96 ? 9.259 -9.369 5.266 1.00 85.94 96 ILE A N 1
ATOM 787 C CA . ILE A 1 96 ? 8.662 -10.133 6.367 1.00 85.94 96 ILE A CA 1
ATOM 788 C C . ILE A 1 96 ? 9.746 -10.574 7.355 1.00 85.94 96 ILE A C 1
ATOM 790 O O . ILE A 1 96 ? 10.721 -11.233 6.991 1.00 85.94 96 ILE A O 1
ATOM 794 N N . ARG A 1 97 ? 9.549 -10.243 8.633 1.00 85.12 97 ARG A N 1
ATOM 795 C CA . ARG A 1 97 ? 10.427 -10.621 9.750 1.00 85.12 97 ARG A CA 1
ATOM 796 C C . ARG A 1 97 ? 9.587 -11.092 10.940 1.00 85.12 97 ARG A C 1
ATOM 798 O O . ARG A 1 97 ? 8.383 -10.860 10.982 1.00 85.12 97 ARG A O 1
ATOM 805 N N . ASN A 1 98 ? 10.227 -11.744 11.913 1.00 81.50 98 ASN A N 1
ATOM 806 C CA . ASN A 1 98 ? 9.588 -12.099 13.194 1.00 81.50 98 ASN A CA 1
ATOM 807 C C . ASN A 1 98 ? 9.385 -10.883 14.120 1.00 81.50 98 ASN A C 1
ATOM 809 O O . ASN A 1 98 ? 8.694 -10.979 15.130 1.00 81.50 98 ASN A O 1
ATOM 813 N N . GLU A 1 99 ? 9.997 -9.754 13.779 1.00 86.06 99 GLU A N 1
ATOM 814 C CA . GLU A 1 99 ? 9.839 -8.452 14.427 1.00 86.06 99 GLU A CA 1
ATOM 815 C C . GLU A 1 99 ? 8.864 -7.575 13.626 1.00 86.06 99 GLU A C 1
ATOM 817 O O . GLU A 1 99 ? 8.578 -7.912 12.475 1.00 86.06 99 GLU A O 1
ATOM 822 N N . PRO A 1 100 ? 8.363 -6.451 14.184 1.00 86.69 100 PRO A N 1
ATOM 823 C CA . PRO A 1 100 ? 7.581 -5.483 13.421 1.00 86.69 100 PRO A CA 1
ATOM 824 C C . PRO A 1 100 ? 8.247 -5.146 12.085 1.00 86.69 100 PRO A C 1
ATOM 826 O O . PRO A 1 100 ? 9.437 -4.831 12.027 1.00 86.69 100 PRO A O 1
ATOM 829 N N . PHE A 1 101 ? 7.477 -5.229 11.006 1.00 90.19 101 PHE A N 1
ATOM 830 C CA . PHE A 1 101 ? 7.979 -5.067 9.648 1.00 90.19 101 PHE A CA 1
ATOM 831 C C . PHE A 1 101 ? 7.109 -4.092 8.848 1.00 90.19 101 PHE A C 1
ATOM 833 O O . PHE A 1 101 ? 5.987 -3.794 9.260 1.00 90.19 101 PHE A O 1
ATOM 840 N N . PRO A 1 102 ? 7.617 -3.550 7.724 1.00 88.75 102 PRO A N 1
ATOM 841 C CA . PRO A 1 102 ? 6.854 -2.622 6.901 1.00 88.75 102 PRO A CA 1
ATOM 842 C C . PRO A 1 102 ? 5.600 -3.276 6.312 1.00 88.75 102 PRO A C 1
ATOM 844 O O . PRO A 1 102 ? 5.680 -4.244 5.554 1.00 88.75 102 PRO A O 1
ATOM 847 N N . ILE A 1 103 ? 4.444 -2.714 6.636 1.00 90.88 103 ILE A N 1
ATOM 848 C CA . ILE A 1 103 ? 3.135 -3.092 6.119 1.00 90.88 103 ILE A CA 1
ATOM 849 C C . ILE A 1 103 ? 2.487 -1.829 5.560 1.00 90.88 103 ILE A C 1
ATOM 851 O O . ILE A 1 103 ? 2.426 -0.805 6.245 1.00 90.88 103 ILE A O 1
ATOM 855 N N . LYS A 1 104 ? 2.009 -1.906 4.319 1.00 89.94 104 LYS A N 1
ATOM 856 C CA . LYS A 1 104 ? 1.175 -0.870 3.717 1.00 89.94 104 LYS A CA 1
ATOM 857 C C . LYS A 1 104 ? -0.284 -1.161 4.023 1.00 89.94 104 LYS A C 1
ATOM 859 O O . LYS A 1 104 ? -0.724 -2.305 3.884 1.00 89.94 104 LYS A O 1
ATOM 864 N N . ILE A 1 105 ? -1.014 -0.130 4.429 1.00 88.69 105 ILE A N 1
ATOM 865 C CA . ILE A 1 105 ? -2.446 -0.211 4.717 1.00 88.69 105 ILE A CA 1
ATOM 866 C C . ILE A 1 105 ? -3.170 0.711 3.756 1.00 88.69 105 ILE A C 1
ATOM 868 O O . ILE A 1 105 ? -2.968 1.918 3.817 1.00 88.69 105 ILE A O 1
ATOM 872 N N . GLY A 1 106 ? -4.003 0.131 2.901 1.00 87.38 106 GLY A N 1
ATOM 873 C CA . GLY A 1 106 ? -4.783 0.869 1.917 1.00 87.38 106 GLY A CA 1
ATOM 874 C C . GLY A 1 106 ? -6.246 0.454 1.926 1.00 87.38 106 GLY A C 1
ATOM 875 O O . GLY A 1 106 ? -6.666 -0.430 2.685 1.00 87.38 106 GLY A O 1
ATOM 876 N N . MET A 1 107 ? -7.015 1.092 1.052 1.00 87.62 107 MET A N 1
ATOM 877 C CA . MET A 1 107 ? -8.433 0.816 0.871 1.00 87.62 107 MET A CA 1
ATOM 878 C C . MET A 1 107 ? -8.821 0.611 -0.589 1.00 87.62 107 MET A C 1
ATOM 880 O O . MET A 1 107 ? -8.130 1.026 -1.519 1.00 87.62 107 MET A O 1
ATOM 884 N N . THR A 1 108 ? -9.936 -0.085 -0.783 1.00 85.50 108 THR A N 1
ATOM 885 C CA . THR A 1 108 ? -10.571 -0.259 -2.087 1.00 85.50 108 THR A CA 1
ATOM 886 C C . THR A 1 108 ? -12.073 -0.448 -1.918 1.00 85.50 108 THR A C 1
ATOM 888 O O . THR A 1 108 ? -12.530 -1.049 -0.950 1.00 85.50 108 THR A O 1
ATOM 891 N N . ILE A 1 109 ? -12.850 0.038 -2.880 1.00 83.94 109 ILE A N 1
ATOM 892 C CA . ILE A 1 109 ? -14.273 -0.312 -3.035 1.00 83.94 109 ILE A CA 1
ATOM 893 C C . ILE A 1 109 ? -14.468 -1.513 -3.978 1.00 83.94 109 ILE A C 1
ATOM 895 O O . ILE A 1 109 ? -15.578 -2.017 -4.124 1.00 83.94 109 ILE A O 1
ATOM 899 N N . ARG A 1 110 ? -13.391 -1.961 -4.638 1.00 84.12 110 ARG A N 1
ATOM 900 C CA . ARG A 1 110 ? -13.368 -3.070 -5.604 1.00 84.12 110 ARG A CA 1
ATOM 901 C C . ARG A 1 110 ? -12.659 -4.288 -5.004 1.00 84.12 110 ARG A C 1
ATOM 903 O O . ARG A 1 110 ? -12.537 -4.413 -3.786 1.00 84.12 110 ARG A O 1
ATOM 910 N N . ASP A 1 111 ? -12.193 -5.186 -5.865 1.00 85.44 111 ASP A N 1
ATOM 911 C CA . ASP A 1 111 ? -11.379 -6.327 -5.471 1.00 85.44 111 ASP A CA 1
ATOM 912 C C . ASP A 1 111 ? -10.018 -5.887 -4.895 1.00 85.44 111 ASP A C 1
ATOM 914 O O . ASP A 1 111 ? -9.388 -4.932 -5.363 1.00 85.44 111 ASP A O 1
ATOM 918 N N . VAL A 1 112 ? -9.584 -6.568 -3.832 1.00 85.56 112 VAL A N 1
ATOM 919 C CA . VAL A 1 112 ? -8.341 -6.253 -3.114 1.00 85.56 112 VAL A CA 1
ATOM 920 C C . VAL A 1 112 ? -7.115 -6.730 -3.887 1.00 85.56 112 VAL A C 1
ATOM 922 O O . VAL A 1 112 ? -6.104 -6.028 -3.911 1.00 85.56 112 VAL A O 1
ATOM 925 N N . GLU A 1 113 ? -7.182 -7.903 -4.514 1.00 83.94 113 GLU A N 1
ATOM 926 C CA . GLU A 1 113 ? -6.055 -8.476 -5.249 1.00 83.94 113 GLU A CA 1
ATOM 927 C C . GLU A 1 113 ? -5.756 -7.653 -6.497 1.00 83.94 113 GLU A C 1
ATOM 929 O O . GLU A 1 113 ? -4.601 -7.291 -6.730 1.00 83.94 113 GLU A O 1
ATOM 934 N N . GLU A 1 114 ? -6.798 -7.281 -7.244 1.00 81.25 114 GLU A N 1
ATOM 935 C CA . GLU A 1 114 ? -6.675 -6.413 -8.418 1.00 81.25 114 GLU A CA 1
ATOM 936 C C . GLU A 1 114 ? -6.083 -5.050 -8.036 1.00 81.25 114 GLU A C 1
ATOM 938 O O . GLU A 1 114 ? -5.114 -4.597 -8.651 1.00 81.25 114 GLU A O 1
ATOM 943 N N . ARG A 1 115 ? -6.576 -4.441 -6.947 1.00 82.75 115 ARG A N 1
ATOM 944 C CA . ARG A 1 115 ? -6.074 -3.146 -6.472 1.00 82.75 115 ARG A CA 1
ATOM 945 C C . ARG A 1 115 ? -4.594 -3.194 -6.108 1.00 82.75 115 ARG A C 1
ATOM 947 O O . ARG A 1 115 ? -3.837 -2.302 -6.495 1.00 82.75 115 ARG A O 1
ATOM 954 N N . VAL A 1 116 ? -4.188 -4.207 -5.345 1.00 81.38 116 VAL A N 1
ATOM 955 C CA . VAL A 1 116 ? -2.799 -4.373 -4.895 1.00 81.38 116 VAL A CA 1
ATOM 956 C C . VAL A 1 116 ? -1.884 -4.681 -6.081 1.00 81.38 116 VAL A C 1
ATOM 958 O O . VAL A 1 116 ? -0.778 -4.140 -6.156 1.00 81.38 116 VAL A O 1
ATOM 961 N N . ALA A 1 117 ? -2.345 -5.491 -7.037 1.00 78.50 117 ALA A N 1
ATOM 962 C CA . ALA A 1 117 ? -1.611 -5.764 -8.265 1.00 78.50 117 ALA A CA 1
ATOM 963 C C . ALA A 1 117 ? -1.397 -4.486 -9.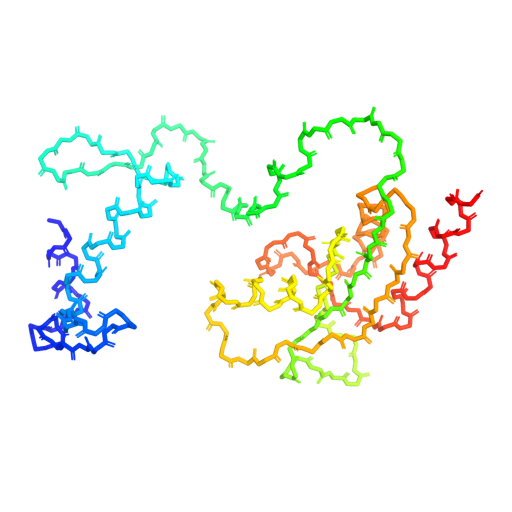088 1.00 78.50 117 ALA A C 1
ATOM 965 O O . ALA A 1 117 ? -0.279 -4.236 -9.534 1.00 78.50 117 ALA A O 1
ATOM 966 N N . ASP A 1 118 ? -2.424 -3.648 -9.242 1.00 77.12 118 ASP A N 1
ATOM 967 C CA . ASP A 1 118 ? -2.326 -2.384 -9.977 1.00 77.12 118 ASP A CA 1
ATOM 968 C C . ASP A 1 118 ? -1.368 -1.388 -9.317 1.00 77.12 118 ASP A C 1
ATOM 970 O O . ASP A 1 118 ? -0.542 -0.793 -10.009 1.00 77.12 118 ASP A O 1
ATOM 974 N N . GLN A 1 119 ? -1.388 -1.277 -7.984 1.00 71.94 119 GLN A N 1
ATOM 975 C CA . GLN A 1 119 ? -0.408 -0.463 -7.249 1.00 71.94 119 GLN A CA 1
ATOM 976 C C . GLN A 1 119 ? 1.030 -0.955 -7.462 1.00 71.94 119 GLN A C 1
ATOM 978 O O . GLN A 1 119 ? 1.963 -0.157 -7.506 1.00 71.94 119 GLN A O 1
ATOM 983 N N . CYS A 1 120 ? 1.226 -2.266 -7.614 1.00 70.81 120 CYS A N 1
ATOM 984 C CA . CYS A 1 120 ? 2.558 -2.836 -7.801 1.00 70.81 120 CYS A CA 1
ATOM 985 C C . CYS A 1 120 ? 3.037 -2.793 -9.259 1.00 70.81 120 CYS A C 1
ATOM 987 O O . CYS A 1 120 ? 4.245 -2.710 -9.470 1.00 70.81 120 CYS A O 1
ATOM 989 N N . LYS A 1 121 ? 2.135 -2.772 -10.256 1.00 67.06 121 LYS A N 1
ATOM 990 C CA . LYS A 1 121 ? 2.485 -2.642 -11.689 1.00 67.06 121 LYS A CA 1
ATOM 991 C C . LYS A 1 121 ? 3.237 -1.346 -12.007 1.00 67.06 121 LYS A C 1
ATOM 993 O O . LYS A 1 121 ? 4.079 -1.349 -12.899 1.00 67.06 121 LYS A O 1
ATOM 998 N N . GLY A 1 122 ? 2.926 -0.257 -11.300 1.00 58.38 122 GLY A N 1
ATOM 999 C CA . GLY A 1 122 ? 3.628 1.027 -11.424 1.00 58.38 122 GLY A CA 1
ATOM 1000 C C . GLY A 1 122 ? 4.904 1.127 -10.581 1.00 58.38 122 GLY A C 1
ATOM 1001 O O . GLY A 1 122 ? 5.682 2.061 -10.751 1.00 58.38 122 GLY A O 1
ATOM 1002 N N . SER A 1 123 ? 5.141 0.175 -9.675 1.00 58.66 123 SER A N 1
ATOM 1003 C CA . SER A 1 123 ? 6.301 0.196 -8.785 1.00 58.66 123 SER A CA 1
ATOM 1004 C C . SER A 1 123 ? 7.522 -0.453 -9.444 1.00 58.66 123 SER A C 1
ATOM 1006 O O . SER A 1 123 ? 7.403 -1.439 -10.165 1.00 58.66 123 SER A O 1
ATOM 1008 N N . ALA A 1 124 ? 8.725 0.039 -9.139 1.00 57.19 124 ALA A N 1
ATOM 1009 C CA . ALA A 1 124 ? 9.981 -0.561 -9.608 1.00 57.19 124 ALA A CA 1
ATOM 1010 C C . ALA A 1 124 ? 10.332 -1.900 -8.907 1.00 57.19 124 ALA A C 1
ATOM 1012 O O . ALA A 1 124 ? 11.466 -2.372 -8.996 1.00 57.19 124 ALA A O 1
ATOM 1013 N N . MET A 1 125 ? 9.389 -2.498 -8.169 1.00 59.41 125 MET A N 1
ATOM 1014 C CA . MET A 1 125 ? 9.585 -3.747 -7.435 1.00 59.41 125 MET A CA 1
ATOM 1015 C C . MET A 1 125 ? 9.172 -4.948 -8.288 1.00 59.41 125 MET A C 1
ATOM 1017 O O . MET A 1 125 ? 8.030 -5.062 -8.720 1.00 59.41 125 MET A O 1
ATOM 1021 N N . PHE A 1 126 ? 10.104 -5.884 -8.481 1.00 65.88 126 PHE A N 1
ATOM 1022 C CA . PHE A 1 126 ? 9.879 -7.129 -9.230 1.00 65.88 126 PHE A CA 1
ATOM 1023 C C . PHE A 1 126 ? 9.180 -8.224 -8.408 1.00 65.88 126 PHE A C 1
ATOM 1025 O O . PHE A 1 126 ? 8.820 -9.273 -8.943 1.00 65.88 126 PHE A O 1
ATOM 1032 N N . SER A 1 127 ? 9.010 -7.999 -7.107 1.00 72.62 127 SER A N 1
ATOM 1033 C CA . SER A 1 127 ? 8.461 -8.976 -6.174 1.00 72.62 127 SER A CA 1
ATOM 1034 C C . SER A 1 127 ? 6.941 -8.905 -6.120 1.00 72.62 127 SER A C 1
ATOM 1036 O O . SER A 1 127 ? 6.355 -7.826 -6.034 1.00 72.62 127 SER A O 1
ATOM 1038 N N . THR A 1 128 ? 6.285 -10.066 -6.119 1.00 79.88 128 THR A N 1
ATOM 1039 C CA . THR A 1 128 ? 4.828 -10.137 -5.970 1.00 79.88 128 THR A CA 1
ATOM 1040 C C . THR A 1 128 ? 4.428 -9.706 -4.554 1.00 79.88 128 THR A C 1
ATOM 1042 O O . THR A 1 128 ? 4.930 -10.288 -3.585 1.00 79.88 128 THR A O 1
ATOM 1045 N N . PRO A 1 129 ? 3.532 -8.715 -4.396 1.00 86.19 129 PRO A N 1
ATOM 1046 C CA . PRO A 1 129 ? 3.052 -8.305 -3.083 1.00 86.19 129 PRO A CA 1
ATOM 1047 C C . PRO A 1 129 ? 2.306 -9.455 -2.403 1.00 86.19 129 PRO A C 1
ATOM 1049 O O . PRO A 1 129 ? 1.584 -10.227 -3.034 1.00 86.19 129 PRO A O 1
ATOM 1052 N N . LYS A 1 130 ? 2.449 -9.548 -1.084 1.00 89.94 130 LYS A N 1
ATOM 1053 C CA . LYS A 1 130 ? 1.713 -10.484 -0.242 1.00 89.94 130 LYS A CA 1
ATOM 1054 C C . LYS A 1 130 ? 0.659 -9.731 0.554 1.00 89.94 130 LYS A C 1
ATOM 1056 O O . LYS A 1 130 ? 0.986 -9.002 1.494 1.00 89.94 130 LYS A O 1
ATOM 1061 N N . ILE A 1 131 ? -0.606 -9.960 0.216 1.00 92.19 131 ILE A N 1
ATOM 1062 C CA . ILE A 1 131 ? -1.735 -9.522 1.039 1.00 92.19 131 ILE A CA 1
ATOM 1063 C C . ILE A 1 131 ? -1.710 -10.335 2.333 1.00 92.19 131 ILE A C 1
ATOM 1065 O O . ILE A 1 131 ? -1.718 -11.566 2.321 1.00 92.19 131 ILE A O 1
ATOM 1069 N N . LEU A 1 132 ? -1.622 -9.634 3.457 1.00 91.44 132 LEU A N 1
ATOM 1070 C CA . LEU A 1 132 ? -1.610 -10.235 4.785 1.00 91.44 132 LEU A CA 1
ATOM 1071 C C . LEU A 1 132 ? -3.033 -10.477 5.272 1.00 91.44 132 LEU A C 1
ATOM 1073 O O . LEU A 1 132 ? -3.316 -11.532 5.837 1.00 91.44 132 LEU A O 1
ATOM 1077 N N . LYS A 1 133 ? -3.913 -9.488 5.072 1.00 92.88 133 LYS A N 1
ATOM 1078 C CA . LYS A 1 133 ? -5.319 -9.549 5.470 1.00 92.88 133 LYS A CA 1
ATOM 1079 C C . LYS A 1 133 ? -6.139 -8.447 4.802 1.00 92.88 133 LYS A C 1
ATOM 1081 O O . LYS A 1 133 ? -5.601 -7.397 4.453 1.00 92.88 133 LYS A O 1
ATOM 1086 N N . SER A 1 134 ? -7.439 -8.685 4.685 1.00 93.25 134 SER A N 1
ATOM 1087 C CA . SER A 1 134 ? -8.441 -7.695 4.302 1.00 93.25 134 SER A CA 1
ATOM 1088 C C . SER A 1 134 ? -9.626 -7.716 5.271 1.00 93.25 134 SER A C 1
ATOM 1090 O O . SER A 1 134 ? -9.915 -8.732 5.912 1.00 93.25 134 SER A O 1
ATOM 1092 N N . TRP A 1 135 ? -10.301 -6.577 5.402 1.00 91.62 135 TRP A N 1
ATOM 1093 C CA . TRP A 1 135 ? -11.447 -6.377 6.282 1.00 91.62 135 TRP A CA 1
ATOM 1094 C C . TRP A 1 135 ? -12.542 -5.630 5.529 1.00 91.62 135 TRP A C 1
ATOM 1096 O O . TRP A 1 135 ? -12.320 -4.504 5.088 1.00 91.62 135 TRP A O 1
ATOM 1106 N N . GLY A 1 136 ? -13.725 -6.234 5.424 1.00 88.75 136 GLY A N 1
ATOM 1107 C CA . GLY A 1 136 ? -14.913 -5.545 4.926 1.00 88.75 136 GLY A CA 1
ATOM 1108 C C . GLY A 1 136 ? -15.378 -4.504 5.942 1.00 88.75 136 GLY A C 1
ATOM 1109 O O . GLY A 1 136 ? -15.536 -4.821 7.125 1.00 88.75 136 GLY A O 1
ATOM 1110 N N . VAL A 1 137 ? -15.559 -3.262 5.502 1.00 85.69 137 VAL A N 1
ATOM 1111 C CA . VAL A 1 137 ? -15.933 -2.126 6.351 1.00 85.69 137 VAL A CA 1
ATOM 1112 C C . VAL A 1 137 ? -16.959 -1.240 5.657 1.00 85.69 137 VAL A C 1
ATOM 1114 O O . VAL A 1 137 ? -17.012 -1.172 4.433 1.00 85.69 137 VAL A O 1
ATOM 1117 N N . GLN A 1 138 ? -17.747 -0.528 6.457 1.00 83.75 138 GLN A N 1
ATOM 1118 C CA . GLN A 1 138 ? -18.606 0.548 5.972 1.00 83.75 138 GLN A CA 1
ATOM 1119 C C . GLN A 1 138 ? -17.851 1.871 6.050 1.00 83.75 138 GLN A C 1
ATOM 1121 O O . GLN A 1 138 ? -16.997 2.034 6.925 1.00 83.75 138 GLN A O 1
ATOM 1126 N N . LYS A 1 139 ? -18.186 2.833 5.182 1.00 81.44 139 LYS A N 1
ATOM 1127 C CA . LYS A 1 139 ? -17.515 4.147 5.140 1.00 81.44 139 LYS A CA 1
ATOM 1128 C C . LYS A 1 139 ? -15.995 3.965 5.016 1.00 81.44 139 LYS A C 1
ATOM 1130 O O . LYS A 1 139 ? -15.230 4.407 5.880 1.00 81.44 139 LYS A O 1
ATOM 1135 N N . VAL A 1 140 ? -15.571 3.246 3.976 1.00 82.25 140 VAL A N 1
ATOM 1136 C CA . VAL A 1 140 ? -14.198 2.741 3.836 1.00 82.25 140 VAL A CA 1
ATOM 1137 C C . VAL A 1 140 ? -13.139 3.844 3.951 1.00 82.25 140 VAL A C 1
ATOM 1139 O O . VAL A 1 140 ? -12.174 3.666 4.688 1.00 82.25 140 VAL A O 1
ATOM 1142 N N . SER A 1 141 ? -13.363 5.015 3.350 1.00 78.75 141 SER A N 1
ATOM 1143 C CA . SER A 1 141 ? -12.416 6.140 3.384 1.00 78.75 141 SER A CA 1
ATOM 1144 C C . SER A 1 141 ? -12.241 6.722 4.788 1.00 78.75 141 SER A C 1
ATOM 1146 O O . SER A 1 141 ? -11.133 7.050 5.202 1.00 78.75 141 SER A O 1
ATOM 1148 N N . LEU A 1 142 ? -13.329 6.828 5.563 1.00 80.56 142 LEU A N 1
ATOM 1149 C CA . LEU A 1 142 ? -13.249 7.297 6.948 1.00 80.56 142 LEU A CA 1
ATOM 1150 C C . LEU A 1 142 ? -12.515 6.271 7.814 1.00 80.56 142 LEU A C 1
ATOM 1152 O O . LEU A 1 142 ? -11.648 6.635 8.604 1.00 80.56 142 LEU A O 1
ATOM 1156 N N . THR A 1 143 ? -12.849 4.992 7.634 1.00 80.56 143 THR A N 1
ATOM 1157 C CA . THR A 1 143 ? -12.234 3.890 8.378 1.00 80.56 143 THR A CA 1
ATOM 1158 C C . THR A 1 143 ? -10.732 3.815 8.114 1.00 80.56 143 THR A C 1
ATOM 1160 O O . THR A 1 143 ? -9.954 3.718 9.060 1.00 80.56 143 THR A O 1
ATOM 1163 N N . GLU A 1 144 ? -10.317 3.913 6.852 1.00 85.25 144 GLU A N 1
ATOM 1164 C CA . GLU A 1 144 ? -8.911 3.909 6.443 1.00 85.25 144 GLU A CA 1
ATOM 1165 C C . GLU A 1 144 ? -8.133 5.048 7.106 1.00 85.25 144 GLU A C 1
ATOM 1167 O O . GLU A 1 144 ? -7.168 4.800 7.837 1.00 85.25 144 GLU A O 1
ATOM 1172 N N . ARG A 1 145 ? -8.628 6.280 6.967 1.00 80.44 145 ARG A N 1
ATOM 1173 C CA . ARG A 1 145 ? -7.987 7.462 7.540 1.00 80.44 145 ARG A CA 1
ATOM 1174 C C . ARG A 1 145 ? -7.886 7.382 9.060 1.00 80.44 145 ARG A C 1
ATOM 1176 O O . ARG A 1 145 ? -6.866 7.764 9.636 1.00 80.44 145 ARG A O 1
ATOM 1183 N N . THR A 1 146 ? -8.915 6.872 9.738 1.00 81.44 146 THR A N 1
ATOM 1184 C CA . THR A 1 146 ? -8.878 6.667 11.192 1.00 81.44 146 THR A CA 1
ATOM 1185 C C . THR A 1 146 ? -7.830 5.627 11.583 1.00 81.44 146 THR A C 1
ATOM 1187 O O . THR A 1 146 ? -7.047 5.879 12.499 1.00 81.44 146 THR A O 1
ATOM 1190 N N . VAL A 1 147 ? -7.766 4.491 10.886 1.00 83.75 147 VAL A N 1
ATOM 1191 C CA . VAL A 1 147 ? -6.780 3.430 11.151 1.00 83.75 147 VAL A CA 1
ATOM 1192 C C . VAL A 1 147 ? -5.359 3.947 10.948 1.00 83.75 147 VAL A C 1
ATOM 1194 O O . VAL A 1 147 ? -4.521 3.796 11.839 1.00 83.75 147 VAL A O 1
ATOM 1197 N N . GLN A 1 148 ? -5.093 4.615 9.825 1.00 84.06 148 GLN A N 1
ATOM 1198 C CA . GLN A 1 148 ? -3.783 5.193 9.542 1.00 84.06 148 GLN A CA 1
ATOM 1199 C C . GLN A 1 148 ? -3.392 6.246 10.584 1.00 84.06 148 GLN A C 1
ATOM 1201 O O . GLN A 1 148 ? -2.264 6.229 11.070 1.00 84.06 148 GLN A O 1
ATOM 1206 N N . ASN A 1 149 ? -4.311 7.127 10.993 1.00 82.44 149 ASN A N 1
ATOM 1207 C CA . ASN A 1 149 ? -4.034 8.127 12.028 1.00 82.44 149 ASN A CA 1
ATOM 1208 C C . ASN A 1 149 ? -3.734 7.494 13.392 1.00 82.44 149 ASN A C 1
ATOM 1210 O O . ASN A 1 149 ? -2.805 7.926 14.072 1.00 82.44 149 ASN A O 1
ATOM 1214 N N . LEU A 1 150 ? -4.471 6.454 13.788 1.00 81.44 150 LEU A N 1
ATOM 1215 C CA . LEU A 1 150 ? -4.199 5.729 15.032 1.00 81.44 150 LEU A CA 1
ATOM 1216 C C . LEU A 1 150 ? -2.825 5.045 14.998 1.00 81.44 150 LEU A C 1
ATOM 1218 O O . LEU A 1 150 ? -2.085 5.102 15.979 1.00 81.44 150 LEU A O 1
ATOM 1222 N N . LEU A 1 151 ? -2.437 4.472 13.857 1.00 80.81 151 LEU A N 1
ATOM 1223 C CA . LEU A 1 151 ? -1.110 3.877 13.686 1.00 80.81 151 LEU A CA 1
ATOM 1224 C C . LEU A 1 151 ? 0.005 4.931 13.648 1.00 80.81 151 LEU A C 1
ATOM 1226 O O . LEU A 1 151 ? 1.060 4.716 14.250 1.00 80.81 151 LEU A O 1
ATOM 1230 N N . LYS A 1 152 ? -0.233 6.103 13.045 1.00 80.44 152 LYS A N 1
ATOM 1231 C CA . LYS A 1 152 ? 0.678 7.261 13.124 1.00 80.44 152 LYS A CA 1
ATOM 1232 C C . LYS A 1 152 ? 0.889 7.690 14.579 1.00 80.44 152 LYS A C 1
ATOM 1234 O O . LYS A 1 152 ? 2.031 7.833 15.009 1.00 80.44 152 LYS A O 1
ATOM 1239 N N . LEU A 1 153 ? -0.188 7.807 15.359 1.00 76.12 153 LEU A N 1
ATOM 1240 C CA . LEU A 1 153 ? -0.127 8.154 16.786 1.00 76.12 153 LEU A CA 1
ATOM 1241 C C . LEU A 1 153 ? 0.609 7.105 17.630 1.00 76.12 153 LEU A C 1
ATOM 1243 O O . LEU A 1 153 ? 1.252 7.460 18.614 1.00 76.12 153 LEU A O 1
ATOM 1247 N N . SER A 1 154 ? 0.566 5.831 17.234 1.00 74.81 154 SER A N 1
ATOM 1248 C CA . SER A 1 154 ? 1.315 4.757 17.902 1.00 74.81 154 SER A CA 1
ATOM 1249 C C . SER A 1 154 ? 2.834 4.788 17.645 1.00 74.81 154 SER A C 1
ATOM 1251 O O . SER A 1 154 ? 3.561 3.953 18.178 1.00 74.81 154 SER A O 1
ATOM 1253 N N . GLY A 1 155 ? 3.328 5.742 16.841 1.00 66.12 155 GLY A N 1
ATOM 1254 C CA . GLY A 1 155 ? 4.753 5.900 16.527 1.00 66.12 155 GLY A CA 1
ATOM 1255 C C . GLY A 1 155 ? 5.284 4.891 15.506 1.00 66.12 155 GLY A C 1
ATOM 1256 O O . GLY A 1 155 ? 6.492 4.743 15.357 1.00 66.12 155 GLY A O 1
ATOM 1257 N N . GLN A 1 156 ? 4.393 4.189 14.805 1.00 69.31 156 GLN A N 1
ATOM 1258 C CA . GLN A 1 156 ? 4.744 3.105 13.881 1.00 69.31 156 GLN A CA 1
ATOM 1259 C C . GLN A 1 156 ? 4.886 3.570 12.429 1.00 69.31 156 GLN A C 1
ATOM 1261 O O . GLN A 1 156 ? 5.143 2.760 11.541 1.00 69.31 156 GLN A O 1
ATOM 1266 N N . TRP A 1 157 ? 4.693 4.860 12.159 1.00 75.81 157 TRP A N 1
ATOM 1267 C CA . TRP A 1 157 ? 4.755 5.401 10.807 1.00 75.81 157 TRP A CA 1
ATOM 1268 C C . TRP A 1 157 ? 6.188 5.438 10.276 1.00 75.81 157 TRP A C 1
ATOM 1270 O O . TRP A 1 157 ? 7.098 5.948 10.932 1.00 75.81 157 TRP A O 1
ATOM 1280 N N . LYS A 1 158 ? 6.389 4.910 9.065 1.00 74.25 158 LYS A N 1
ATOM 1281 C CA . LYS A 1 158 ? 7.687 4.938 8.392 1.00 74.25 158 LYS A CA 1
ATOM 1282 C C . LYS A 1 158 ? 7.793 6.201 7.540 1.00 74.25 158 LYS A C 1
ATOM 1284 O O . LYS A 1 158 ? 7.479 6.172 6.357 1.00 74.25 158 LYS A O 1
ATOM 1289 N N . SER A 1 159 ? 8.291 7.285 8.131 1.00 68.31 159 SER A N 1
ATOM 1290 C CA . SER A 1 159 ? 8.453 8.585 7.456 1.00 68.31 159 SER A CA 1
ATOM 1291 C C . SER A 1 159 ? 9.424 8.571 6.267 1.00 68.31 159 SER A C 1
ATOM 1293 O O . SER A 1 159 ? 9.401 9.476 5.446 1.00 68.31 159 SER A O 1
ATOM 1295 N N . GLU A 1 160 ? 10.299 7.568 6.182 1.00 66.88 160 GLU A N 1
ATOM 1296 C CA . GLU A 1 160 ? 11.277 7.406 5.094 1.00 66.88 160 GLU A CA 1
ATOM 1297 C C . GLU A 1 160 ? 10.735 6.612 3.891 1.00 66.88 160 GLU A C 1
ATOM 1299 O O . GLU A 1 160 ? 11.442 6.445 2.899 1.00 66.88 160 GLU A O 1
ATOM 1304 N N . ALA A 1 161 ? 9.537 6.029 3.997 1.00 62.16 161 ALA A N 1
ATOM 1305 C CA . ALA A 1 161 ? 8.946 5.254 2.911 1.00 62.16 161 ALA A CA 1
ATOM 1306 C C . ALA A 1 161 ? 8.205 6.166 1.919 1.00 62.16 161 ALA A C 1
ATOM 1308 O O . ALA A 1 161 ? 7.674 7.199 2.325 1.00 62.16 161 ALA A O 1
ATOM 1309 N N . PRO A 1 162 ? 8.127 5.784 0.631 1.00 60.47 162 PRO A N 1
ATOM 1310 C CA . PRO A 1 162 ? 7.305 6.504 -0.333 1.00 60.47 162 PRO A CA 1
ATOM 1311 C C . PRO A 1 162 ? 5.817 6.365 0.028 1.00 60.47 162 PRO A C 1
ATOM 1313 O O . PRO A 1 162 ? 5.285 5.252 0.083 1.00 60.47 162 PRO A O 1
ATOM 1316 N N . GLY A 1 163 ? 5.156 7.500 0.264 1.00 61.75 163 GLY A N 1
ATOM 1317 C CA . GLY A 1 163 ? 3.737 7.594 0.621 1.00 61.75 163 GLY A CA 1
ATOM 1318 C C . GLY A 1 163 ? 3.455 7.581 2.129 1.00 61.75 163 GLY A C 1
ATOM 1319 O O . GLY A 1 163 ? 4.266 7.153 2.951 1.00 61.75 163 GLY A O 1
ATOM 1320 N N . SER A 1 164 ? 2.259 8.036 2.515 1.00 66.62 164 SER A N 1
ATOM 1321 C CA . SER A 1 164 ? 1.890 8.230 3.929 1.00 66.62 164 SER A CA 1
ATOM 1322 C C . SER A 1 164 ? 1.299 6.985 4.623 1.00 66.62 164 SER A C 1
ATOM 1324 O O . SER A 1 164 ? 0.905 7.048 5.792 1.00 66.62 164 SER A O 1
ATOM 1326 N N . GLU A 1 165 ? 1.294 5.849 3.921 1.00 79.56 165 GLU A N 1
ATOM 1327 C CA . GLU A 1 165 ? 0.506 4.647 4.238 1.00 79.56 165 GLU A CA 1
ATOM 1328 C C . GLU A 1 165 ? 1.348 3.442 4.709 1.00 79.56 165 GLU A C 1
ATOM 1330 O O . GLU A 1 165 ? 0.831 2.332 4.858 1.00 79.56 165 GLU A O 1
ATOM 1335 N N . TRP A 1 166 ? 2.657 3.626 4.915 1.00 83.81 166 TRP A N 1
ATOM 1336 C CA . TRP A 1 166 ? 3.572 2.564 5.346 1.00 83.81 166 TRP A CA 1
ATOM 1337 C C . TRP A 1 166 ? 3.865 2.617 6.844 1.00 83.81 166 TRP A C 1
ATOM 1339 O O . TRP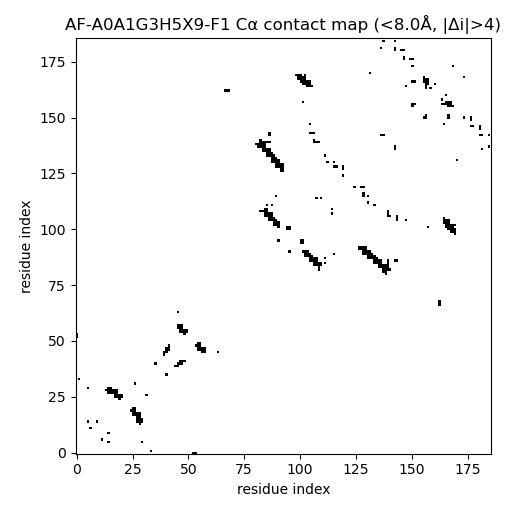 A 1 166 ? 4.269 3.649 7.388 1.00 83.81 166 TRP A O 1
ATOM 1349 N N . PHE A 1 167 ? 3.746 1.464 7.501 1.00 86.19 167 PHE A N 1
ATOM 1350 C CA . PHE A 1 167 ? 3.908 1.331 8.946 1.00 86.19 167 PHE A CA 1
ATOM 1351 C C . PHE A 1 167 ? 4.838 0.172 9.295 1.00 86.19 167 PHE A C 1
ATOM 1353 O O . PHE A 1 167 ? 4.696 -0.917 8.749 1.00 86.19 167 PHE A O 1
ATOM 1360 N N . VAL A 1 168 ? 5.777 0.374 10.220 1.00 89.06 168 VAL A N 1
ATOM 1361 C CA . VAL A 1 168 ? 6.573 -0.711 10.810 1.00 89.06 168 VAL A CA 1
ATOM 1362 C C . VAL A 1 168 ? 5.779 -1.288 11.976 1.00 89.06 168 VAL A C 1
ATOM 1364 O O . VAL A 1 168 ? 5.777 -0.738 13.076 1.00 89.06 168 VAL A O 1
ATOM 1367 N N . THR A 1 169 ? 5.051 -2.372 11.723 1.00 89.62 169 THR A N 1
ATOM 1368 C CA . THR A 1 169 ? 4.072 -2.909 12.675 1.00 89.62 169 THR A CA 1
ATOM 1369 C C . THR A 1 169 ? 3.908 -4.426 12.547 1.00 89.62 169 THR A C 1
ATOM 1371 O O . THR A 1 169 ? 4.643 -5.093 11.821 1.00 89.62 169 THR A O 1
ATOM 1374 N N . THR A 1 170 ? 2.968 -4.994 13.299 1.00 90.56 170 THR A N 1
ATOM 1375 C CA . THR A 1 170 ? 2.587 -6.408 13.232 1.00 90.56 170 THR A CA 1
ATOM 1376 C C . THR A 1 170 ? 1.120 -6.537 12.846 1.00 90.56 170 THR A C 1
ATOM 1378 O O . THR A 1 170 ? 0.311 -5.654 13.130 1.00 90.56 170 THR A O 1
ATOM 1381 N N . LEU A 1 171 ? 0.740 -7.674 12.258 1.00 89.62 171 LEU A N 1
ATOM 1382 C CA . LEU A 1 171 ? -0.662 -7.924 11.916 1.00 89.62 171 LEU A CA 1
ATOM 1383 C C . LEU A 1 171 ? -1.581 -7.862 13.151 1.00 89.62 171 LEU A C 1
ATOM 1385 O O . LEU A 1 171 ? -2.679 -7.326 13.065 1.00 89.62 171 LEU A O 1
ATOM 1389 N N . ALA A 1 172 ? -1.107 -8.332 14.310 1.00 89.62 172 ALA A N 1
ATOM 1390 C CA . ALA A 1 172 ? -1.861 -8.298 15.564 1.00 89.62 172 ALA A CA 1
ATOM 1391 C C . ALA A 1 172 ? -2.148 -6.867 16.060 1.00 89.62 172 ALA A C 1
ATOM 1393 O O . ALA A 1 172 ? -3.185 -6.613 16.672 1.00 89.62 172 ALA A O 1
ATOM 1394 N N . GLU A 1 173 ? -1.240 -5.921 15.808 1.00 87.50 173 GLU A N 1
ATOM 1395 C CA . GLU A 1 173 ? -1.459 -4.504 16.110 1.00 87.50 173 GLU A CA 1
ATOM 1396 C C . GLU A 1 173 ? -2.543 -3.913 15.208 1.00 87.50 173 GLU A C 1
ATOM 1398 O O . GLU A 1 173 ? -3.489 -3.300 15.702 1.00 87.50 173 GLU A O 1
ATOM 1403 N N . ILE A 1 174 ? -2.440 -4.159 13.897 1.00 88.69 174 ILE A N 1
ATOM 1404 C CA . ILE A 1 174 ? -3.426 -3.694 12.915 1.00 88.69 174 ILE A CA 1
ATOM 1405 C C . ILE A 1 174 ? -4.806 -4.248 13.270 1.00 88.69 174 ILE A C 1
ATOM 1407 O O . ILE A 1 174 ? -5.777 -3.500 13.306 1.00 88.69 174 ILE A O 1
ATOM 1411 N N . GLU A 1 175 ? -4.905 -5.534 13.612 1.00 90.62 175 GLU A N 1
ATOM 1412 C CA . GLU A 1 175 ? -6.161 -6.150 14.047 1.00 90.62 175 GLU A CA 1
ATOM 1413 C C . GLU A 1 175 ? -6.740 -5.498 15.304 1.00 90.62 175 GLU A C 1
ATOM 1415 O O . GLU A 1 175 ? -7.956 -5.317 15.397 1.00 90.62 175 GLU A O 1
ATOM 1420 N N . ARG A 1 176 ? -5.892 -5.104 16.260 1.00 90.50 176 ARG A N 1
ATOM 1421 C CA . ARG A 1 176 ? -6.335 -4.391 17.461 1.00 90.50 176 ARG A CA 1
ATOM 1422 C C . ARG A 1 176 ? -6.912 -3.022 17.110 1.00 90.50 176 ARG A C 1
ATOM 1424 O O . ARG A 1 176 ? -7.995 -2.693 17.590 1.00 90.50 176 ARG A O 1
ATOM 1431 N N . VAL A 1 177 ? -6.219 -2.251 16.270 1.00 88.75 177 VAL A N 1
ATOM 1432 C CA . VAL A 1 177 ? -6.672 -0.926 15.813 1.00 88.75 177 VAL A CA 1
ATOM 1433 C C . VAL A 1 177 ? -7.968 -1.052 15.013 1.00 88.75 177 VAL A C 1
ATOM 1435 O O . VAL A 1 177 ? -8.945 -0.376 15.328 1.00 88.75 177 VAL A O 1
ATOM 1438 N N . MET A 1 178 ? -8.026 -1.980 14.056 1.00 87.62 178 MET A N 1
ATOM 1439 C CA . MET A 1 178 ? -9.237 -2.287 13.290 1.00 87.62 178 MET A CA 1
ATOM 1440 C C . MET A 1 178 ? -10.406 -2.653 14.208 1.00 87.62 178 MET A C 1
ATOM 1442 O O . MET A 1 178 ? -11.517 -2.169 14.010 1.00 87.62 178 MET A O 1
ATOM 1446 N N . GLY A 1 179 ? -10.162 -3.457 15.246 1.00 86.12 179 GLY A N 1
ATOM 1447 C CA . GLY A 1 179 ? -11.177 -3.836 16.226 1.00 86.12 179 GLY A CA 1
ATOM 1448 C C . GLY A 1 179 ? -11.704 -2.667 17.065 1.00 86.12 179 GLY A C 1
ATOM 1449 O O . GLY A 1 179 ? -12.857 -2.709 17.487 1.00 86.12 179 GLY A O 1
ATOM 1450 N N . ILE A 1 180 ? -10.898 -1.627 17.303 1.00 87.06 180 ILE A N 1
ATOM 1451 C CA . ILE A 1 180 ? -11.350 -0.383 17.945 1.00 87.06 180 ILE A CA 1
ATOM 1452 C C . ILE A 1 180 ? -12.219 0.407 16.962 1.00 87.06 180 ILE A C 1
ATOM 1454 O O . ILE A 1 180 ? -13.359 0.733 17.278 1.00 87.06 180 ILE A O 1
ATOM 1458 N N . VAL A 1 181 ? -11.729 0.640 15.742 1.00 84.19 181 VAL A N 1
ATOM 1459 C CA . VAL A 1 181 ? -12.434 1.456 14.740 1.00 84.19 181 VAL A CA 1
ATOM 1460 C C . VAL A 1 181 ? -13.771 0.829 14.330 1.00 84.19 181 VAL A C 1
ATOM 1462 O O . VAL A 1 181 ? -14.788 1.517 14.281 1.00 84.19 181 VAL A O 1
ATOM 1465 N N . GLN A 1 182 ? -13.822 -0.488 14.115 1.00 80.38 182 GLN A N 1
ATOM 1466 C CA . GLN A 1 182 ? -15.062 -1.192 13.764 1.00 80.38 182 GLN A CA 1
ATOM 1467 C C . GLN A 1 182 ? -16.105 -1.197 14.892 1.00 80.38 182 GLN A C 1
ATOM 1469 O O . GLN A 1 182 ? -17.295 -1.314 14.607 1.00 80.38 182 GLN A O 1
ATOM 1474 N N . LYS A 1 183 ? -15.688 -1.086 16.161 1.00 78.88 183 LYS A N 1
ATOM 1475 C CA . LYS A 1 183 ? -16.619 -0.957 17.295 1.00 78.88 183 LYS A CA 1
ATOM 1476 C C . LYS A 1 183 ? -17.248 0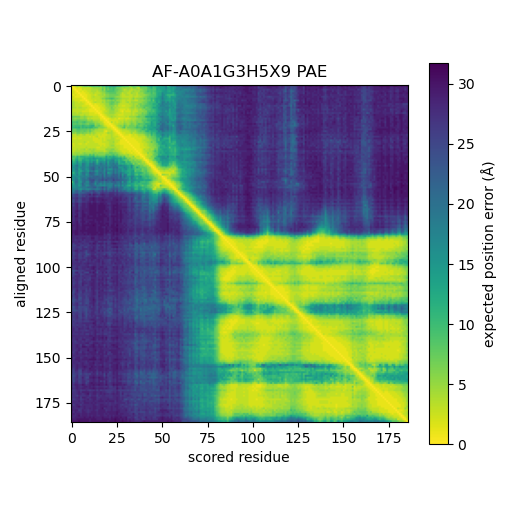.430 17.367 1.00 78.88 183 LYS A C 1
ATOM 1478 O O . LYS A 1 183 ? -18.426 0.514 17.675 1.00 78.88 183 LYS A O 1
ATOM 1483 N N . GLU A 1 184 ? -16.481 1.474 17.066 1.00 70.31 184 GLU A N 1
ATOM 1484 C CA . GLU A 1 184 ? -16.947 2.869 17.092 1.00 70.31 184 GLU A CA 1
ATOM 1485 C C . GLU A 1 184 ? -17.766 3.256 15.846 1.00 70.31 184 GLU A C 1
ATOM 1487 O O . GLU A 1 184 ? -18.504 4.237 15.863 1.00 70.31 184 GLU A O 1
ATOM 1492 N N . THR A 1 185 ? -17.634 2.500 14.750 1.00 59.06 185 THR A N 1
ATOM 1493 C CA . THR A 1 185 ? -18.300 2.796 13.463 1.00 59.06 185 THR A CA 1
ATOM 1494 C C . THR A 1 185 ? -19.597 1.992 13.251 1.00 59.06 185 THR A C 1
ATOM 1496 O O . THR A 1 185 ? -20.287 2.213 12.255 1.00 59.06 185 THR A O 1
ATOM 1499 N N . ARG A 1 186 ? -19.932 1.072 14.169 1.00 51.91 186 ARG A N 1
ATOM 1500 C CA . ARG A 1 186 ? -21.193 0.306 14.202 1.00 51.91 186 ARG A CA 1
ATOM 1501 C C . ARG A 1 186 ? -22.299 1.070 14.919 1.00 51.91 186 ARG A C 1
ATOM 1503 O O . ARG A 1 186 ? -23.449 0.965 14.445 1.00 51.91 186 ARG A O 1
#

Nearest PDB structures (foldseek):
  5oqj-assembly1_5  TM=5.224E-01  e=7.167E+00  Saccharomyces cerevisiae S288C

Foldseek 3Di:
DLVVVCVVPDPPVQQQDWDQDPVRDIDGPSVVSVCCCVVCCVPVVQWDDDDPPDIHGPPDPPPPPPPPCVPPPVPPDDPDFKLKWKKWKKDFPVQDDPFQTKIFIDIDSDDPQVVQVVVCVPPPDPTDIGTPDMDTDIPGVVLRVQLLVVQVVVVQFDPPDPDRGIGRGDPVVSVVSSVVSRVVRD

Mean predicted aligned error: 17.07 Å

pLDDT: mean 71.99, std 16.98, range [32.44, 93.25]

Solvent-accessible surface area (backbone atoms only — not comparable to full-atom values): 11217 Å² total; per-residue (Å²): 99,74,68,56,58,44,57,76,77,40,53,75,65,59,36,61,39,65,48,79,43,98,86,73,45,75,44,30,48,44,59,51,51,55,46,46,57,56,48,52,27,65,76,66,68,67,34,42,78,73,56,99,86,42,69,42,71,69,93,59,99,61,71,80,71,77,71,79,54,92,61,62,77,84,68,74,73,68,102,64,84,71,51,54,22,30,41,37,34,32,32,46,72,90,52,67,58,99,55,68,24,60,33,37,55,52,73,38,75,64,62,65,66,62,51,54,50,56,62,43,70,79,42,96,59,90,67,72,73,41,77,75,49,72,42,83,38,67,38,32,71,63,51,48,53,50,49,52,50,52,42,45,74,70,69,30,51,38,86,88,48,93,61,96,45,37,25,47,42,49,73,71,55,52,52,52,49,49,56,51,53,58,61,77,74,108

Secondary structure (DSSP, 8-state):
-HHHHHHHHS-HHHHH-EEE-TTS-EEEHHHHHHHHHHHHHHHS-SSEEEETTEEE--SSS--------TTSSTT-S-S-S---EEEEEEE-GGG--SS-EEEEEEEESS-HHHHHHHHHHTSS--SPPEEEEEEEESSHHHHHHHHHHHHHHTT-B-TTSSSTTEEEE-HHHHHHHHHHHHHH--

Radius of gyration: 20.88 Å; Cα contacts (8 Å, |Δi|>4): 227; chains: 1; bounding box: 50×41×50 Å

Sequence (186 aa):
MIQEITNDYLTPEEQQASYLRPNGRHESVFDSIRWYVRFVGRENNIIEFVERGWYRMPSGEQAADNNDDGIDEEIAEEAGPTTDGWIYAFTFPELIRNEPFPIKIGMTIRDVEERVADQCKGSAMFSTPKILKSWGVQKVSLTERTVQNLLKLSGQWKSEAPGSEWFVTTLAEIERVMGIVQKETR

=== Feature glossary ===
A reading guide for the features in this record.

Start from the sequence.

  · This is the polypeptide sequence — one letter per residue, N-terminus first. Length ranges from a few dozen residues for small domains to over a thousand for large multi-domain proteins.

Fold it, and you get atomic coordinates and the backbone conformation that goes with them.

  · Structure coordinates are given as an mmCIF _atom_site loop: one row per atom with element, residue name, chain id, sequence number, and x/y/z position in Å. Only the four main-chain atoms per residue are included here; side chains are omitted to keep the record compact.

  · Backbone dihedral angles. Every residue except chain termini has a φ (preceding-C → N → Cα → C) and a ψ (N → Cα → C → next-N). They are reported in degrees following the IUPAC sign convention. Secondary structure is essentially a statement about which (φ, ψ) basin each residue occupies.

  · The SS8 string is DSSP's per-residue secondary-structure call. α-helix (H) means an i→i+4 H-bond ladder; β-strand (E) means the residue participates in a β-sheet; 3₁₀ (G) and π (I) are tighter and wider helices; T/S are turns/bends; '-' is loop.

  · SS3 is a coarse helix/strand/coil call (letters a/b/c) made by the P-SEA algorithm from inter-Cα distances and dihedrals. It is less detailed than DSSP but needs only Cα positions.

Summarize the fold with a handful of shape descriptors and a per-residue structural alphabet.

  · Radius of gyration (Rg) is the root-mean-square distance of Cα atoms from their centroid — a single number for overall size and compactness. A globular domain of N residues has Rg ≈ 2.2·N^0.38 Å; an extended or disordered chain has a much larger Rg. The Cα contact count is the number of residue pairs whose Cα atoms are within 8 Å and are more than four positions apart in sequence — a standard proxy for tertiary packing density. The bounding box is the smallest axis-aligned box enclosing all Cα atoms.

  · The Foldseek 3Di string encodes local tertiary geometry as a 20-letter alphabet — one character per residue — derived from the relative positions of nearby Cα atom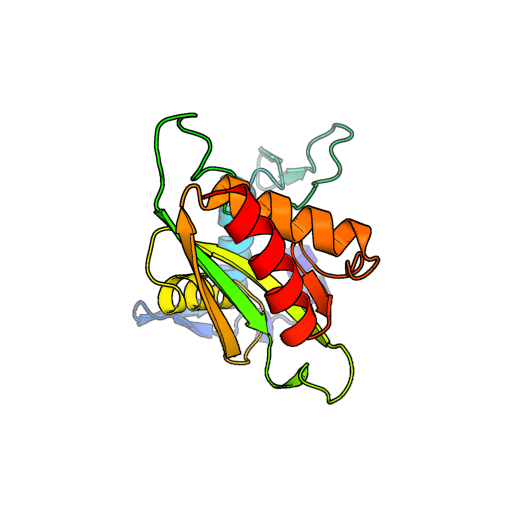s. Unlike the amino-acid sequence, 3Di is a direct function of the 3D structure, so two proteins with the same fold have similar 3Di strings even at low sequence identity.

  · Solvent-accessible surface area (SASA) is the area in Å² traced out by the centre of a 1.4 Å probe sphere (a water molecule) rolled over the protein's van der Waals surface (Shrake–Rupley / Lee–Richards construction). Buried residues have near-zero SASA; fully exposed residues can exceed 200 Å². The total SASA scales roughly with the number of surface residues.

Ask how reliable the model is.

  · pLDDT (predicted Local Distance Difference Test) is AlphaFold's per-residue confidence score, ranging from 0 to 100. Values above 90 indicate high confidence (typically well-packed cores); 70–90 is confident; 50–70 low confidence; below 50 usually means the region is disordered or the prediction is unreliable there. AlphaFold stores pLDDT in the mmCIF B-factor column.

  · B-factor (Debye–Waller factor) reflects atomic displacement in the crystal lattice. It is an experimental observable (units Å²), not a prediction; low values mean the atom is pinned down, high values mean it moves or is heterogeneous across the crystal.

  · Predicted Aligned Error (PAE) is an AlphaFold confidence matrix: entry (i, j) is the expected error in the position of residue j, in ångströms, when the prediction is superimposed on the true structure at residue i. Low PAE within a block of residues means that block is internally rigid and well-predicted; high PAE between two blocks means their relative placement is uncertain even if each block individually is confident.

Place it in context: what it resembles, what it is annotated as, and how it looks.

  · Nearest PDB neighbors are the top structural matches found by Foldseek when searching this structure against the entire Protein Data Bank. Each hit reports a TM-score (0 to 1; >0.5 almost always implies the same fold) and an E-value. These are *structural* homologs — they may share no detectable sequence similarity.

  · Functional annotations link the protein to curated databases. InterPro entries identify conserved domains and families by matching the sequence against member-database signatures (Pfam, PROSITE, CDD, …). Gene Ontology (GO) terms describe molecular function, biological process, and cellular component in a controlled vocabulary. CATH places the structure in a hierarchical fold classification (Class/Architecture/Topology/Homologous-superfamily). The organism is the source species.

  · Three diagnostic plots accompany the record. The Cα contact map visualizes the tertiary structure as a 2D adjacency matrix (8 Å cutoff, sequence-local contacts suppressed). The Ramachandran plot shows the distribution of backbone (φ, ψ) torsions, with points in the α and β basins reflecting secondary structure content. The PAE plot shows AlphaFold's inter-residue confidence as a color matrix.

  · Six rendered views show the 3D structure from the faces of a cube — i.e. along ±x, ±y, ±z. Rendering representation is drawn randomly per protein from cartoon (se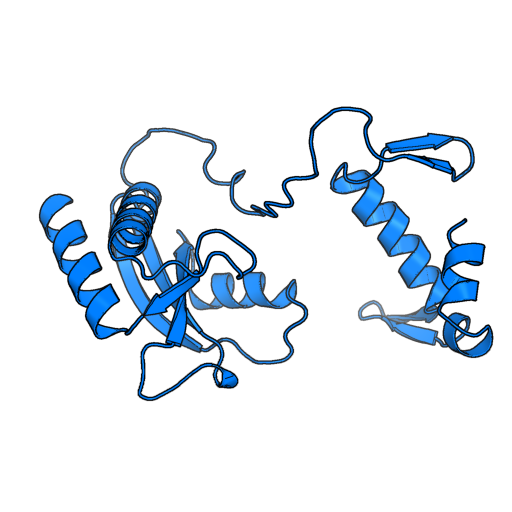condary-structure ribbons), sticks (backbone bonds), or molecular surface; coloring is either N→C rainbow (blue at the N-terminus through red at the C-terminus) or one color per chain.